Protein AF-A0A497LTL4-F1 (afdb_monomer)

Mean predicted aligned error: 6.59 Å

Foldseek 3Di:
DADLLLLQCLQVWVHDPQFWAQWQFWWAAPVGDIDTGTSLLLLLSLQLCVLLVVFQDGTTPNDGNVNSCVSRVNDHRHLVVSLVSVQQNPDVVHDGPDDDDDDDDDDDDDDDFDDLPLLLVLQQVCPQQGSVNLSVLSCQQSVVDPSPGNRDPLQSSLSSCSNVQVNVSSCVSSVWRAHNVGTDD

Sequence (185 aa):
MLTTGGKDWLARNAGVSNCFASSGVSYKDLEGNWHTGSTTDVAAMLVVAGLVGETTKEIVNGKSYDDFKSANGGYDLDIEDVRTVYDLQEATPPYCAAGATPTPTPTPTPTPTPVPTEKCVWFSNRWPIMSADIMDLVKAYVGEITLGWEVCVADIMGAVSYYLKQYESGNSLTGCSCSSGGCVV

pLDDT: mean 89.81, std 15.04, range [36.53, 98.62]

Structure (mmCIF, N/CA/C/O backbone):
data_AF-A0A497LTL4-F1
#
_entry.id   AF-A0A497LTL4-F1
#
loop_
_atom_site.group_PDB
_atom_site.id
_atom_site.type_symbol
_atom_site.label_atom_id
_atom_site.label_alt_id
_atom_site.label_comp_id
_atom_site.label_asym_id
_atom_site.label_entity_id
_atom_site.label_seq_id
_atom_site.pdbx_PDB_ins_code
_atom_site.Cartn_x
_atom_site.Cartn_y
_atom_site.Cartn_z
_atom_site.occupancy
_atom_site.B_iso_or_equiv
_atom_site.auth_seq_id
_atom_site.auth_comp_id
_atom_site.auth_asym_id
_atom_site.auth_atom_id
_atom_site.pdbx_PDB_model_num
ATOM 1 N N . MET A 1 1 ? 6.671 -2.731 11.710 1.00 87.81 1 MET A N 1
ATOM 2 C CA . MET A 1 1 ? 5.950 -3.227 12.918 1.00 87.81 1 MET A CA 1
ATOM 3 C C . MET A 1 1 ? 4.687 -2.417 13.175 1.00 87.81 1 MET A C 1
ATOM 5 O O . MET A 1 1 ? 4.757 -1.238 13.525 1.00 87.81 1 MET A O 1
ATOM 9 N N . LEU A 1 2 ? 3.537 -3.089 13.148 1.00 95.50 2 LEU A N 1
ATOM 10 C CA . LEU A 1 2 ? 2.218 -2.516 13.402 1.00 95.50 2 LEU A CA 1
ATOM 11 C C . LEU A 1 2 ? 1.803 -2.553 14.886 1.00 95.50 2 LEU A C 1
ATOM 13 O O . LEU A 1 2 ? 1.425 -3.584 15.451 1.00 95.50 2 LEU A O 1
ATOM 17 N N . THR A 1 3 ? 1.796 -1.387 15.529 1.00 95.81 3 THR A N 1
ATOM 18 C CA . THR A 1 3 ? 1.384 -1.217 16.932 1.00 95.81 3 THR A CA 1
ATOM 19 C C . THR A 1 3 ? -0.140 -1.191 17.096 1.00 95.81 3 THR A C 1
ATOM 21 O O . THR A 1 3 ? -0.909 -1.227 16.133 1.00 95.81 3 THR A O 1
ATOM 24 N N . THR A 1 4 ? -0.634 -1.145 18.336 1.00 94.25 4 THR A N 1
ATOM 25 C CA . THR A 1 4 ? -2.060 -0.869 18.599 1.00 94.25 4 THR A CA 1
ATOM 26 C C . THR A 1 4 ? -2.459 0.529 18.132 1.00 94.25 4 THR A C 1
ATOM 28 O O . THR A 1 4 ? -3.527 0.677 17.552 1.00 94.25 4 THR A O 1
ATOM 31 N N . GLY A 1 5 ? -1.585 1.529 18.305 1.00 95.50 5 GLY A N 1
ATOM 32 C CA . GLY A 1 5 ? -1.827 2.886 17.810 1.00 95.50 5 GLY A CA 1
ATOM 33 C C . GLY A 1 5 ? -1.992 2.926 16.290 1.00 95.50 5 GLY A C 1
ATOM 34 O O . GLY A 1 5 ? -2.935 3.540 15.798 1.00 95.50 5 GLY A O 1
ATOM 35 N N . GLY A 1 6 ? -1.155 2.180 15.560 1.00 97.50 6 GLY A N 1
ATOM 36 C CA . GLY A 1 6 ? -1.266 2.030 14.107 1.00 97.50 6 GLY A CA 1
ATOM 37 C C . GLY A 1 6 ? -2.569 1.353 13.669 1.00 97.50 6 GLY A C 1
ATOM 38 O O . GLY A 1 6 ? -3.251 1.857 12.780 1.00 97.50 6 GLY A O 1
ATOM 39 N N . LYS A 1 7 ? -2.974 0.258 14.330 1.00 97.19 7 LYS A N 1
ATOM 40 C CA . LYS A 1 7 ? -4.262 -0.404 14.043 1.00 97.19 7 LYS A CA 1
ATOM 41 C C . LYS A 1 7 ? -5.455 0.512 14.308 1.00 97.19 7 LYS A C 1
ATOM 43 O O . LYS A 1 7 ? -6.338 0.639 13.468 1.00 97.19 7 LYS A O 1
ATOM 48 N N . ASP A 1 8 ? -5.469 1.188 15.452 1.00 96.69 8 ASP A N 1
ATOM 49 C CA . ASP A 1 8 ? -6.521 2.145 15.798 1.00 96.69 8 ASP A CA 1
ATOM 50 C C . ASP A 1 8 ? -6.612 3.291 14.792 1.00 96.69 8 ASP A C 1
ATOM 52 O O . ASP A 1 8 ? -7.705 3.733 14.433 1.00 96.69 8 ASP A O 1
ATOM 56 N N . TRP A 1 9 ? -5.460 3.776 14.335 1.00 97.94 9 TRP A N 1
ATOM 57 C CA . TRP A 1 9 ? -5.388 4.811 13.321 1.00 97.94 9 TRP A CA 1
ATOM 58 C C . TRP A 1 9 ? -5.977 4.337 11.993 1.00 97.94 9 TRP A C 1
ATOM 60 O O . TRP A 1 9 ? -6.798 5.055 11.419 1.00 97.94 9 TRP A O 1
ATOM 70 N N . LEU A 1 10 ? -5.615 3.131 11.536 1.00 98.25 10 LEU A N 1
ATOM 71 C CA . LEU A 1 10 ? -6.143 2.544 10.301 1.00 98.25 10 LEU A CA 1
ATOM 72 C C . LEU A 1 10 ? -7.655 2.352 10.394 1.00 98.25 10 LEU A C 1
ATOM 74 O O . LEU A 1 10 ? -8.374 2.748 9.491 1.00 98.25 10 LEU A O 1
ATOM 78 N N . ALA A 1 11 ? -8.167 1.854 11.515 1.00 97.06 11 ALA A N 1
ATOM 79 C CA . ALA A 1 11 ? -9.599 1.627 11.659 1.00 97.06 11 ALA A CA 1
ATOM 80 C C . ALA A 1 11 ? -10.411 2.937 11.621 1.00 97.06 11 ALA A C 1
ATOM 82 O O . ALA A 1 11 ? -11.514 2.964 11.083 1.00 97.06 11 ALA A O 1
ATOM 83 N N . ARG A 1 12 ? -9.868 4.034 12.170 1.00 96.12 12 ARG A N 1
ATOM 84 C CA . ARG A 1 12 ? -10.542 5.347 12.216 1.00 96.12 12 ARG A CA 1
ATOM 85 C C . ARG A 1 12 ? -10.435 6.143 10.918 1.00 96.12 12 ARG A C 1
ATOM 87 O O . ARG A 1 12 ? -11.358 6.881 10.594 1.00 96.12 12 ARG A O 1
ATOM 94 N N . ASN A 1 13 ? -9.306 6.052 10.216 1.00 97.38 13 ASN A N 1
ATOM 95 C CA . ASN A 1 13 ? -9.046 6.875 9.029 1.00 97.38 13 ASN A CA 1
ATOM 96 C C . ASN A 1 13 ? -9.233 6.107 7.723 1.00 97.38 13 ASN A C 1
ATOM 98 O O . ASN A 1 13 ? -9.583 6.708 6.718 1.00 97.38 13 ASN A O 1
ATOM 102 N N . ALA A 1 14 ? -9.015 4.798 7.754 1.00 97.31 14 ALA A N 1
ATOM 103 C CA . ALA A 1 14 ? -9.038 3.895 6.614 1.00 97.31 14 ALA A CA 1
ATOM 104 C C . ALA A 1 14 ? -10.012 2.727 6.836 1.00 97.31 14 ALA A C 1
ATOM 106 O O . ALA A 1 14 ? -9.809 1.637 6.313 1.00 97.31 14 ALA A O 1
ATOM 107 N N . GLY A 1 15 ? -11.048 2.935 7.645 1.00 94.94 15 GLY A N 1
ATOM 108 C CA . GLY A 1 15 ? -12.055 1.935 7.971 1.00 94.94 15 GLY A CA 1
ATOM 109 C C . GLY A 1 15 ? -13.471 2.488 7.853 1.00 94.94 15 GLY A C 1
ATOM 110 O O . GLY A 1 15 ? -13.678 3.685 7.650 1.00 94.94 15 GLY A O 1
ATOM 111 N N . VAL A 1 16 ? -14.461 1.612 8.004 1.00 92.69 16 VAL A N 1
ATOM 112 C CA . VAL A 1 16 ? -15.884 1.974 8.032 1.00 92.69 16 VAL A CA 1
ATOM 113 C C . VAL A 1 16 ? -16.380 1.815 9.462 1.00 92.69 16 VAL A C 1
ATOM 115 O O . VAL A 1 16 ? -16.146 0.791 10.098 1.00 92.69 16 VAL A O 1
ATOM 118 N N . SER A 1 17 ? -17.038 2.845 9.999 1.00 90.94 17 SER A N 1
ATOM 119 C CA . SER A 1 17 ? -17.544 2.842 11.381 1.00 90.94 17 SER A CA 1
ATOM 120 C C . SER A 1 17 ? -16.475 2.508 12.440 1.00 90.94 17 SER A C 1
ATOM 122 O O . SER A 1 17 ? -16.777 1.875 13.447 1.00 90.94 17 SER A O 1
ATOM 124 N N . ASN A 1 18 ? -15.236 2.975 12.238 1.00 93.88 18 ASN A N 1
ATOM 125 C CA . ASN A 1 18 ? -14.064 2.702 13.085 1.00 93.88 18 ASN A CA 1
ATOM 126 C C . ASN A 1 18 ? -13.613 1.231 13.122 1.00 93.88 18 ASN A C 1
ATOM 128 O O . ASN A 1 18 ? -12.958 0.823 14.087 1.00 93.88 18 ASN A O 1
ATOM 132 N N . CYS A 1 19 ? -13.949 0.449 12.098 1.00 95.75 19 CYS A N 1
ATOM 133 C CA . CYS A 1 19 ? -13.524 -0.934 11.923 1.00 95.75 19 CYS A CA 1
ATOM 134 C C . CYS A 1 19 ? -12.781 -1.113 10.603 1.00 95.75 19 CYS A C 1
ATOM 136 O O . CYS A 1 19 ? -13.055 -0.407 9.631 1.00 95.75 19 CYS A O 1
ATOM 138 N N . PHE A 1 20 ? -11.869 -2.082 10.560 1.00 97.31 20 PHE A N 1
ATOM 139 C CA . PHE A 1 20 ? -11.289 -2.536 9.304 1.00 97.31 20 PHE A CA 1
ATOM 140 C C . PHE A 1 20 ? -12.418 -3.007 8.386 1.00 97.31 20 PHE A C 1
ATOM 142 O O . PHE A 1 20 ? -13.367 -3.655 8.830 1.00 97.31 20 PHE A O 1
ATOM 149 N N . ALA A 1 21 ? -12.336 -2.621 7.120 1.00 95.31 21 ALA A N 1
ATOM 150 C CA . ALA A 1 21 ? -13.389 -2.823 6.144 1.00 95.31 21 ALA A CA 1
ATOM 151 C C . ALA A 1 21 ? -12.807 -3.439 4.876 1.00 95.31 21 ALA A C 1
ATOM 153 O O . ALA A 1 21 ? -11.804 -2.960 4.356 1.00 95.31 21 ALA A O 1
ATOM 154 N N . SER A 1 22 ? -13.467 -4.467 4.349 1.00 93.56 22 SER A N 1
ATOM 155 C CA . SER A 1 22 ? -13.087 -5.103 3.083 1.00 93.56 22 SER A CA 1
ATOM 156 C C . SER A 1 22 ? -13.451 -4.275 1.847 1.00 93.56 22 SER A C 1
ATOM 158 O O . SER A 1 22 ? -13.002 -4.574 0.747 1.00 93.56 22 SER A O 1
ATOM 160 N N . SER A 1 23 ? -14.255 -3.218 2.001 1.00 94.69 23 SER A N 1
ATOM 161 C CA . SER A 1 23 ? -14.571 -2.260 0.936 1.00 94.69 23 SER A CA 1
ATOM 162 C C . SER A 1 23 ? -15.155 -0.955 1.496 1.00 94.69 23 SER A C 1
ATOM 164 O O . SER A 1 23 ? -15.494 -0.866 2.678 1.00 94.69 23 SER A O 1
ATOM 166 N N . GLY A 1 24 ? -15.317 0.051 0.630 1.00 91.25 24 GLY A N 1
ATOM 167 C CA . GLY A 1 24 ? -16.001 1.310 0.950 1.00 91.25 24 GLY A CA 1
ATOM 168 C C . GLY A 1 24 ? -15.100 2.417 1.502 1.00 91.25 24 GLY A C 1
ATOM 169 O O . GLY A 1 24 ? -15.604 3.472 1.885 1.00 91.25 24 GLY A O 1
ATOM 170 N N . VAL A 1 25 ? -13.782 2.210 1.520 1.00 97.00 25 VAL A N 1
ATOM 171 C CA . VAL A 1 25 ? -12.791 3.198 1.960 1.00 97.00 25 VAL A CA 1
ATOM 172 C C . VAL A 1 25 ? -12.304 3.998 0.752 1.00 97.00 25 VAL A C 1
ATOM 174 O O . VAL A 1 25 ? -11.772 3.428 -0.195 1.00 97.00 25 VAL A O 1
ATOM 177 N N . SER A 1 26 ? -12.485 5.320 0.770 1.00 97.31 26 SER A N 1
ATOM 178 C CA . SER A 1 26 ? -11.977 6.215 -0.280 1.00 97.31 26 SER A CA 1
ATOM 179 C C . SER A 1 26 ? -10.549 6.660 0.035 1.00 97.31 26 SER A C 1
ATOM 181 O O . SER A 1 26 ? -10.292 7.139 1.141 1.00 97.31 26 SER A O 1
ATOM 183 N N . TYR A 1 27 ? -9.633 6.538 -0.925 1.00 98.38 27 TYR A N 1
ATOM 184 C CA . TYR A 1 27 ? -8.220 6.895 -0.759 1.00 98.38 27 TYR A CA 1
ATOM 185 C C . TYR A 1 27 ? -7.609 7.421 -2.064 1.00 98.38 27 TYR A C 1
ATOM 187 O O . TYR A 1 27 ? -8.225 7.323 -3.125 1.00 98.38 27 TYR A O 1
ATOM 195 N N . LYS A 1 28 ? -6.413 8.007 -1.983 1.00 98.19 28 LYS A N 1
ATOM 196 C CA . LYS A 1 28 ? -5.634 8.506 -3.118 1.00 98.19 28 LYS A CA 1
ATOM 197 C C . LYS A 1 28 ? -4.381 7.669 -3.342 1.00 98.19 28 LYS A C 1
ATOM 199 O O . LYS A 1 28 ? -3.755 7.223 -2.382 1.00 98.19 28 LYS A O 1
ATOM 204 N N . ASP A 1 29 ? -4.011 7.503 -4.606 1.00 97.50 29 ASP A N 1
ATOM 205 C CA . ASP A 1 29 ? -2.668 7.063 -4.988 1.00 97.50 29 ASP A CA 1
ATOM 206 C C . ASP A 1 29 ? -1.657 8.229 -4.930 1.00 97.50 29 ASP A C 1
ATOM 208 O O . ASP A 1 29 ? -2.011 9.374 -4.625 1.00 97.50 29 ASP A O 1
ATOM 212 N N . LEU A 1 30 ? -0.378 7.957 -5.206 1.00 97.25 30 LEU A N 1
ATOM 213 C CA . LEU A 1 30 ? 0.673 8.982 -5.144 1.00 97.25 30 LEU A CA 1
ATOM 214 C C . LEU A 1 30 ? 0.641 9.965 -6.320 1.00 97.25 30 LEU A C 1
ATOM 216 O O . LEU A 1 30 ? 1.293 11.017 -6.260 1.00 97.25 30 LEU A O 1
ATOM 220 N N . GLU A 1 31 ? -0.110 9.642 -7.370 1.00 97.44 31 GLU A N 1
ATOM 221 C CA . GLU A 1 31 ? -0.426 10.521 -8.492 1.00 97.44 31 GLU A CA 1
ATOM 222 C C . GLU A 1 31 ? -1.632 11.437 -8.191 1.00 97.44 31 GLU A C 1
ATOM 224 O O . GLU A 1 31 ? -1.867 12.407 -8.913 1.00 97.44 31 GLU A O 1
ATOM 229 N N . GLY A 1 32 ? -2.348 11.193 -7.088 1.00 94.12 32 GLY A N 1
ATOM 230 C CA . GLY A 1 32 ? -3.473 11.988 -6.602 1.00 94.12 32 GLY A CA 1
ATOM 231 C C . GLY A 1 32 ? -4.842 11.548 -7.127 1.00 94.12 32 GLY A C 1
ATOM 232 O O . GLY A 1 32 ? -5.827 12.258 -6.895 1.00 94.12 32 GLY A O 1
ATOM 233 N N . ASN A 1 33 ? -4.931 10.408 -7.817 1.00 96.56 33 ASN A N 1
ATOM 234 C CA . ASN A 1 33 ? -6.199 9.859 -8.289 1.00 96.56 33 ASN A CA 1
ATOM 235 C C . ASN A 1 33 ? -6.954 9.196 -7.141 1.00 96.56 33 ASN A C 1
ATOM 237 O O . ASN A 1 33 ? -6.361 8.578 -6.260 1.00 96.56 33 ASN A O 1
ATOM 241 N N . TRP A 1 34 ? -8.280 9.307 -7.178 1.00 96.06 34 TRP A N 1
ATOM 242 C CA . TRP A 1 34 ? -9.155 8.690 -6.190 1.00 96.06 34 TRP A CA 1
ATOM 243 C C . TRP A 1 34 ? -9.456 7.234 -6.523 1.00 96.06 34 TRP A C 1
ATOM 245 O O . TRP A 1 34 ? -9.777 6.896 -7.661 1.00 96.06 34 TRP A O 1
ATOM 255 N N . HIS A 1 35 ? -9.464 6.420 -5.476 1.00 95.44 35 HIS A N 1
ATOM 256 C CA . HIS A 1 35 ? -9.795 5.005 -5.485 1.00 95.44 35 HIS A CA 1
ATOM 257 C C . HIS A 1 35 ? -10.814 4.705 -4.387 1.00 95.44 35 HIS A C 1
ATOM 259 O O . HIS A 1 35 ? -10.957 5.451 -3.416 1.00 95.44 35 HIS A O 1
ATOM 265 N N . THR A 1 36 ? -11.544 3.604 -4.536 1.00 96.06 36 THR A N 1
ATOM 266 C CA . THR A 1 36 ? -12.384 3.042 -3.472 1.00 96.06 36 THR A CA 1
ATOM 267 C C . THR A 1 36 ? -11.972 1.600 -3.253 1.00 96.06 36 THR A C 1
ATOM 269 O O . THR A 1 36 ? -11.947 0.822 -4.203 1.00 96.06 36 THR A O 1
ATOM 272 N N . GLY A 1 37 ? -11.668 1.258 -2.007 1.00 95.25 37 GLY A N 1
ATOM 273 C CA . GLY A 1 37 ? -11.063 -0.015 -1.654 1.00 95.25 37 GLY A CA 1
ATOM 274 C C . GLY A 1 37 ? -11.291 -0.413 -0.202 1.00 95.25 37 GLY A C 1
ATOM 275 O O . GLY A 1 37 ? -12.259 0.016 0.434 1.00 95.25 37 GLY A O 1
ATOM 276 N N . SER A 1 38 ? -10.408 -1.269 0.291 1.00 97.88 38 SER A N 1
ATOM 277 C CA . SER A 1 38 ? -10.404 -1.831 1.643 1.00 97.88 38 SER A CA 1
ATOM 278 C C . SER A 1 38 ? -9.474 -1.068 2.607 1.00 97.88 38 SER A C 1
ATOM 280 O O . SER A 1 38 ? -8.747 -0.154 2.213 1.00 97.88 38 SER A O 1
ATOM 282 N N . THR A 1 39 ? -9.452 -1.447 3.888 1.00 98.38 39 THR A N 1
ATOM 283 C CA . THR A 1 39 ? -8.427 -0.974 4.838 1.00 98.38 39 THR A CA 1
ATOM 284 C C . THR A 1 39 ? -7.036 -1.482 4.463 1.00 98.38 39 THR A C 1
ATOM 286 O O . THR A 1 39 ? -6.056 -0.745 4.594 1.00 98.38 39 THR A O 1
ATOM 289 N N . THR A 1 40 ? -6.954 -2.717 3.964 1.00 97.94 40 THR A N 1
ATOM 290 C CA . THR A 1 40 ? -5.721 -3.305 3.420 1.00 97.94 40 THR A CA 1
ATOM 291 C C . THR A 1 40 ? -5.202 -2.471 2.257 1.00 97.94 40 THR A C 1
ATOM 293 O O . THR A 1 40 ? -3.998 -2.232 2.169 1.00 97.94 40 THR A O 1
ATOM 296 N N . ASP A 1 41 ? -6.108 -1.914 1.447 1.00 98.00 41 ASP A N 1
ATOM 297 C CA . ASP A 1 41 ? -5.730 -1.117 0.284 1.00 98.00 41 ASP A CA 1
ATOM 298 C C . ASP A 1 41 ? -4.975 0.143 0.698 1.00 98.00 41 ASP A C 1
ATOM 300 O O . ASP A 1 41 ? -3.918 0.492 0.173 1.00 98.00 41 ASP A O 1
ATOM 304 N N . VAL A 1 42 ? -5.500 0.808 1.719 1.00 98.25 42 VAL A N 1
ATOM 305 C CA . VAL A 1 42 ? -4.865 1.997 2.273 1.00 98.25 42 VAL A CA 1
ATOM 306 C C . VAL A 1 42 ? -3.546 1.654 2.964 1.00 98.25 42 VAL A C 1
ATOM 308 O O . VAL A 1 42 ? -2.572 2.385 2.800 1.00 98.25 42 VAL A O 1
ATOM 311 N N . ALA A 1 43 ? -3.483 0.547 3.712 1.00 98.25 43 ALA A N 1
ATOM 312 C CA . ALA A 1 43 ? -2.251 0.097 4.360 1.00 98.25 43 ALA A CA 1
ATOM 313 C C . ALA A 1 43 ? -1.140 -0.187 3.339 1.00 98.25 43 ALA A C 1
ATOM 315 O O . ALA A 1 43 ? -0.005 0.252 3.518 1.00 98.25 43 ALA A O 1
ATOM 316 N N . ALA A 1 44 ? -1.462 -0.853 2.235 1.00 97.69 44 ALA A N 1
ATOM 317 C CA . ALA A 1 44 ? -0.503 -1.099 1.170 1.00 97.69 44 ALA A CA 1
ATOM 318 C C . ALA A 1 44 ? -0.080 0.198 0.457 1.00 97.69 44 ALA A C 1
ATOM 320 O O . ALA A 1 44 ? 1.113 0.383 0.226 1.00 97.69 44 ALA A O 1
ATOM 321 N N . MET A 1 45 ? -0.987 1.151 0.211 1.00 98.38 45 MET A N 1
ATOM 322 C CA . MET A 1 45 ? -0.608 2.453 -0.360 1.00 98.38 45 MET A CA 1
ATOM 323 C C . MET A 1 45 ? 0.303 3.261 0.582 1.00 98.38 45 MET A C 1
ATOM 325 O O . MET A 1 45 ? 1.237 3.922 0.129 1.00 98.38 45 MET A O 1
ATOM 329 N N . LEU A 1 46 ? 0.096 3.163 1.902 1.00 98.38 46 LEU A N 1
ATOM 330 C CA . LEU A 1 46 ? 1.005 3.725 2.907 1.00 98.38 46 LEU A CA 1
ATOM 331 C C . LEU A 1 46 ? 2.404 3.098 2.809 1.00 98.38 46 LEU A C 1
ATOM 333 O O . LEU A 1 46 ? 3.393 3.830 2.810 1.00 98.38 46 LEU A O 1
ATOM 337 N N . VAL A 1 47 ? 2.505 1.773 2.659 1.00 97.75 47 VAL A N 1
ATOM 338 C CA . VAL A 1 47 ? 3.799 1.109 2.420 1.00 97.75 47 VAL A CA 1
ATOM 339 C C . VAL A 1 47 ? 4.450 1.619 1.136 1.00 97.75 47 VAL A C 1
ATOM 341 O O . VAL A 1 47 ? 5.624 1.982 1.165 1.00 97.75 47 VAL A O 1
ATOM 344 N N . VAL A 1 48 ? 3.705 1.714 0.028 1.00 97.62 48 VAL A N 1
ATOM 345 C CA . VAL A 1 48 ? 4.234 2.243 -1.242 1.00 97.62 48 VAL A CA 1
ATOM 346 C C . VAL A 1 48 ? 4.786 3.657 -1.054 1.00 97.62 48 VAL A C 1
ATOM 348 O O . VAL A 1 48 ? 5.915 3.921 -1.465 1.00 97.62 48 VAL A O 1
ATOM 351 N N . ALA A 1 49 ? 4.054 4.539 -0.367 1.00 98.00 49 ALA A N 1
ATOM 352 C CA . ALA A 1 49 ? 4.497 5.898 -0.054 1.00 98.00 49 ALA A CA 1
ATOM 353 C C . ALA A 1 49 ? 5.814 5.928 0.735 1.00 98.00 49 ALA A C 1
ATOM 355 O O . ALA A 1 49 ? 6.719 6.694 0.396 1.00 98.00 49 ALA A O 1
ATOM 356 N N . GLY A 1 50 ? 5.940 5.069 1.752 1.00 97.06 50 GLY A N 1
ATOM 357 C CA . GLY A 1 50 ? 7.168 4.907 2.528 1.00 97.06 50 GLY A CA 1
ATOM 358 C C . GLY A 1 50 ? 8.344 4.418 1.677 1.00 97.06 50 GLY A C 1
ATOM 359 O O . GLY A 1 50 ? 9.437 4.977 1.761 1.00 97.06 50 GLY A O 1
ATOM 360 N N . LEU A 1 51 ? 8.115 3.426 0.812 1.00 95.25 51 LEU A N 1
ATOM 361 C CA . LEU A 1 51 ? 9.148 2.835 -0.047 1.00 95.25 51 LEU A CA 1
ATOM 362 C C . LEU A 1 51 ? 9.684 3.808 -1.101 1.00 95.25 51 LEU A C 1
ATOM 364 O O . LEU A 1 51 ? 10.883 3.806 -1.377 1.00 95.25 51 LEU A O 1
ATOM 368 N N . VAL A 1 52 ? 8.820 4.639 -1.690 1.00 95.56 52 VAL A N 1
ATOM 369 C CA . VAL A 1 52 ? 9.235 5.612 -2.716 1.00 95.56 52 VAL A CA 1
ATOM 370 C C . VAL A 1 52 ? 9.660 6.965 -2.130 1.00 95.56 52 VAL A C 1
ATOM 372 O O . VAL A 1 52 ? 10.092 7.842 -2.876 1.00 95.56 52 VAL A O 1
ATOM 375 N N . GLY A 1 53 ? 9.553 7.150 -0.809 1.00 96.25 53 GLY A N 1
ATOM 376 C CA . GLY A 1 53 ? 9.951 8.376 -0.109 1.00 96.25 53 GLY A CA 1
ATOM 377 C C . GLY A 1 53 ? 8.955 9.539 -0.208 1.00 96.25 53 GLY A C 1
ATOM 378 O O . GLY A 1 53 ? 9.307 10.673 0.108 1.00 96.25 53 GLY A O 1
ATOM 379 N N . GLU A 1 54 ? 7.714 9.282 -0.618 1.00 96.44 54 GLU A N 1
ATOM 380 C CA . GLU A 1 54 ? 6.652 10.286 -0.800 1.00 96.44 54 GLU A CA 1
ATOM 381 C C . GLU A 1 54 ? 5.756 10.380 0.449 1.00 96.44 54 GLU A C 1
ATOM 383 O O . GLU A 1 54 ? 4.529 10.304 0.386 1.00 96.44 54 GLU A O 1
ATOM 388 N N . THR A 1 55 ? 6.374 10.517 1.625 1.00 98.00 55 THR A N 1
ATOM 389 C CA . THR A 1 55 ? 5.728 10.255 2.926 1.00 98.00 55 THR A CA 1
ATOM 390 C C . THR A 1 55 ? 4.695 11.290 3.372 1.00 98.00 55 THR A C 1
ATOM 392 O O . THR A 1 55 ? 3.894 11.023 4.267 1.00 98.00 55 THR A O 1
ATOM 395 N N . THR A 1 56 ? 4.688 12.465 2.743 1.00 98.12 56 THR A N 1
ATOM 396 C CA . THR A 1 56 ? 3.824 13.599 3.111 1.00 98.12 56 THR A CA 1
ATOM 397 C C . THR A 1 56 ? 2.592 13.737 2.220 1.00 98.12 56 THR A C 1
ATOM 399 O O . THR A 1 56 ? 1.719 14.558 2.508 1.00 98.12 56 THR A O 1
ATOM 402 N N . LYS A 1 57 ? 2.490 12.946 1.140 1.00 97.38 57 LYS A N 1
ATOM 403 C CA . LYS A 1 57 ? 1.322 12.971 0.254 1.00 97.38 57 LYS A CA 1
ATOM 404 C C . LYS A 1 57 ? 0.081 12.479 0.993 1.00 97.38 57 LYS A C 1
ATOM 406 O O . LYS A 1 57 ? 0.134 11.528 1.771 1.00 97.38 57 LYS A O 1
ATOM 411 N N . GLU A 1 58 ? -1.045 13.141 0.742 1.00 98.00 58 GLU A N 1
ATOM 412 C CA . GLU A 1 58 ? -2.338 12.708 1.263 1.00 98.00 58 GLU A CA 1
ATOM 413 C C . GLU A 1 58 ? -2.745 11.388 0.604 1.00 98.00 58 GLU A C 1
ATOM 415 O O . GLU A 1 58 ? -2.868 11.323 -0.617 1.00 98.00 58 GLU A O 1
ATOM 420 N N . ILE A 1 59 ? -3.015 10.379 1.428 1.00 98.44 59 ILE A N 1
ATOM 421 C CA . ILE A 1 59 ? -3.466 9.050 1.009 1.00 98.44 59 ILE A CA 1
ATOM 422 C C . ILE A 1 59 ? -4.909 8.825 1.451 1.00 98.44 59 ILE A C 1
ATOM 424 O O . ILE A 1 59 ? -5.720 8.351 0.667 1.00 98.44 59 ILE A O 1
ATOM 428 N N . VAL A 1 60 ? -5.276 9.175 2.686 1.00 98.31 60 VAL A N 1
ATOM 429 C CA . VAL A 1 60 ? -6.617 8.868 3.205 1.00 98.31 60 VAL A CA 1
ATOM 430 C C . VAL A 1 60 ? -7.099 9.940 4.172 1.00 98.31 60 VAL A C 1
ATOM 432 O O . VAL A 1 60 ? -6.378 10.313 5.089 1.00 98.31 60 VAL A O 1
ATOM 435 N N . ASN A 1 61 ? -8.323 10.443 3.990 1.00 96.06 61 ASN A N 1
ATOM 436 C CA . ASN A 1 61 ? -8.972 11.379 4.921 1.00 96.06 61 ASN A CA 1
ATOM 437 C C . ASN A 1 61 ? -8.087 12.582 5.344 1.00 96.06 61 ASN A C 1
ATOM 439 O O . ASN A 1 61 ? -7.991 12.915 6.529 1.00 96.06 61 ASN A O 1
ATOM 443 N N . GLY A 1 62 ? -7.376 13.213 4.401 1.00 97.06 62 GLY A N 1
ATOM 444 C CA . GLY A 1 62 ? -6.452 14.306 4.720 1.00 97.06 62 GLY A CA 1
ATOM 445 C C . GLY A 1 62 ? -5.176 13.878 5.457 1.00 97.06 62 GLY A C 1
ATOM 446 O O . GLY A 1 62 ? -4.520 14.733 6.052 1.00 97.06 62 GLY A O 1
ATOM 447 N N . LYS A 1 63 ? -4.847 12.581 5.481 1.00 98.44 63 LYS A N 1
ATOM 448 C CA . LYS A 1 63 ? -3.688 12.007 6.173 1.00 98.44 63 LYS A CA 1
ATOM 449 C C . LYS A 1 63 ? -2.701 11.336 5.234 1.00 98.44 63 LYS A C 1
ATOM 451 O O . LYS A 1 63 ? -3.076 10.778 4.205 1.00 98.44 63 LYS A O 1
ATOM 456 N N . SER A 1 64 ? -1.445 11.380 5.650 1.00 98.50 64 SER A N 1
ATOM 457 C CA . SER A 1 64 ? -0.266 10.885 4.948 1.00 98.50 64 SER A CA 1
ATOM 458 C C . SER A 1 64 ? 0.375 9.680 5.649 1.00 98.50 64 SER A C 1
ATOM 460 O O . SER A 1 64 ? -0.074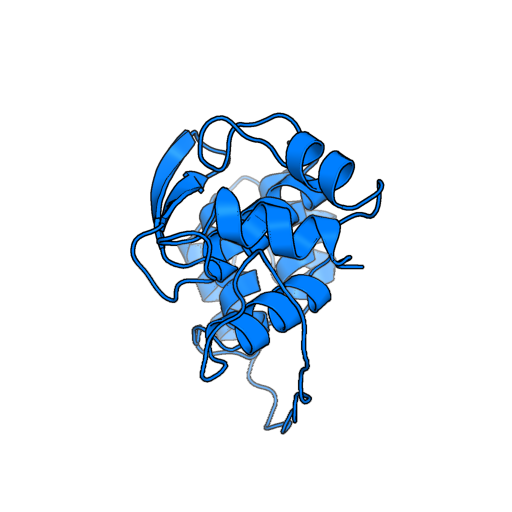 9.244 6.715 1.00 98.50 64 SER A O 1
ATOM 462 N N . TYR A 1 65 ? 1.458 9.158 5.067 1.00 98.44 65 TYR A N 1
ATOM 463 C CA . TYR A 1 65 ? 2.292 8.145 5.715 1.00 98.44 65 TYR A CA 1
ATOM 464 C C . TYR A 1 65 ? 2.918 8.653 7.016 1.00 98.44 65 TYR A C 1
ATOM 466 O O . TYR A 1 65 ? 2.922 7.930 8.010 1.00 98.44 65 TYR A O 1
ATOM 474 N N . ASP A 1 66 ? 3.385 9.902 7.055 1.00 98.50 66 ASP A N 1
ATOM 475 C CA . ASP A 1 66 ? 3.982 10.473 8.267 1.00 98.50 66 ASP A CA 1
ATOM 476 C C . ASP A 1 66 ? 2.962 10.601 9.411 1.00 98.50 66 ASP A C 1
ATOM 478 O O . ASP A 1 66 ? 3.293 10.347 10.575 1.00 98.50 66 ASP A O 1
ATOM 482 N N . ASP A 1 67 ? 1.697 10.906 9.093 1.00 98.62 67 ASP A N 1
ATOM 483 C CA . ASP A 1 67 ? 0.605 10.892 10.074 1.00 98.62 67 ASP A CA 1
ATOM 484 C C . ASP A 1 67 ? 0.386 9.489 10.655 1.00 98.62 67 ASP A C 1
ATOM 486 O O . ASP A 1 67 ? 0.242 9.337 11.874 1.00 98.62 67 ASP A O 1
ATOM 490 N N . PHE A 1 68 ? 0.373 8.463 9.793 1.00 98.56 68 PHE A N 1
ATOM 491 C CA . PHE A 1 68 ? 0.294 7.069 10.227 1.00 98.56 68 PHE A CA 1
ATOM 492 C C . PHE A 1 68 ? 1.496 6.705 11.106 1.00 98.56 68 PHE A C 1
ATOM 494 O O . PHE A 1 68 ? 1.311 6.213 12.218 1.00 98.56 68 PHE A O 1
ATOM 501 N N . LYS A 1 69 ? 2.724 6.974 10.647 1.00 98.31 69 LYS A N 1
ATOM 502 C CA . LYS A 1 69 ? 3.965 6.614 11.346 1.00 98.31 69 LYS A CA 1
ATOM 503 C C . LYS A 1 69 ? 4.017 7.237 12.736 1.00 98.31 69 LYS A C 1
ATOM 505 O O . LYS A 1 69 ? 4.361 6.561 13.705 1.00 98.31 69 LYS A O 1
ATOM 510 N N . SER A 1 70 ? 3.610 8.499 12.853 1.00 98.06 70 SER A N 1
ATOM 511 C CA . SER A 1 70 ? 3.473 9.192 14.136 1.00 98.06 70 SER A CA 1
ATOM 512 C C . SER A 1 70 ? 2.498 8.467 15.075 1.00 98.06 70 SER A C 1
ATOM 514 O O . SER A 1 70 ? 2.844 8.152 16.217 1.00 98.06 70 SER A O 1
ATOM 516 N N . ALA A 1 71 ? 1.310 8.097 14.584 1.00 97.19 71 ALA A N 1
ATOM 517 C CA . ALA A 1 71 ? 0.326 7.339 15.361 1.00 97.19 71 ALA A CA 1
ATOM 518 C C . ALA A 1 71 ? 0.766 5.899 15.677 1.00 97.19 71 ALA A C 1
ATOM 520 O O . ALA A 1 71 ? 0.357 5.328 16.690 1.00 97.19 71 ALA A O 1
ATOM 521 N N . ASN A 1 72 ? 1.633 5.325 14.844 1.00 97.81 72 ASN A N 1
ATOM 522 C CA . ASN A 1 72 ? 2.224 4.007 15.023 1.00 97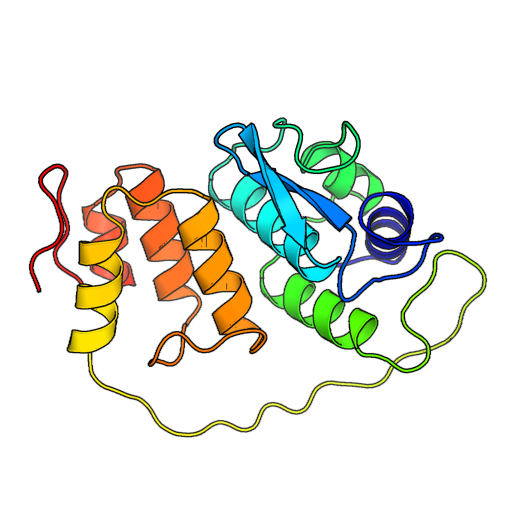.81 72 ASN A CA 1
ATOM 523 C C . ASN A 1 72 ? 3.448 4.017 15.960 1.00 97.81 72 ASN A C 1
ATOM 525 O O . ASN A 1 72 ? 4.226 3.069 15.973 1.00 97.81 72 ASN A O 1
ATOM 529 N N . GLY A 1 73 ? 3.652 5.081 16.743 1.00 96.38 73 GLY A N 1
ATOM 530 C CA . GLY A 1 73 ? 4.765 5.179 17.691 1.00 96.38 73 GLY A CA 1
ATOM 531 C C . GLY A 1 73 ? 6.127 5.389 17.027 1.00 96.38 73 GLY A C 1
ATOM 532 O O . GLY A 1 73 ? 7.149 5.039 17.609 1.00 96.38 73 GLY A O 1
ATOM 533 N N . GLY A 1 74 ? 6.145 5.931 15.808 1.00 96.56 74 GLY A N 1
ATOM 534 C CA . GLY A 1 74 ? 7.353 6.171 15.022 1.00 96.56 74 GLY A CA 1
ATOM 535 C C . GLY A 1 74 ? 7.844 4.961 14.225 1.00 96.56 74 GLY A C 1
ATOM 536 O O . GLY A 1 74 ? 8.815 5.100 13.484 1.00 96.56 74 GLY A O 1
ATOM 537 N N . TYR A 1 75 ? 7.195 3.798 14.346 1.00 96.50 75 TYR A N 1
ATOM 538 C CA . TYR A 1 75 ? 7.553 2.608 13.576 1.00 96.50 75 TYR A CA 1
ATOM 539 C C . TYR A 1 75 ? 7.003 2.683 12.153 1.00 96.50 75 TYR A C 1
ATOM 541 O O . TYR A 1 75 ? 5.833 3.016 11.943 1.00 96.50 75 TYR A O 1
ATOM 549 N N . ASP A 1 76 ? 7.849 2.330 11.190 1.00 96.00 76 ASP A N 1
ATOM 550 C CA . ASP A 1 76 ? 7.450 2.168 9.797 1.00 96.00 76 ASP A CA 1
ATOM 551 C C . ASP A 1 76 ? 6.472 0.994 9.627 1.00 96.00 76 ASP A C 1
ATOM 553 O O . ASP A 1 76 ? 6.558 -0.014 10.346 1.00 96.00 76 ASP A O 1
ATOM 557 N N . LEU A 1 77 ? 5.545 1.165 8.680 1.00 95.06 77 LEU A N 1
ATOM 558 C CA . LEU A 1 77 ? 4.703 0.086 8.172 1.00 95.06 77 LEU A CA 1
ATOM 559 C C . LEU A 1 77 ? 5.501 -0.662 7.111 1.00 95.06 77 LEU A C 1
ATOM 561 O O . LEU A 1 77 ? 5.981 -0.049 6.158 1.00 95.06 77 LEU A O 1
ATOM 565 N N .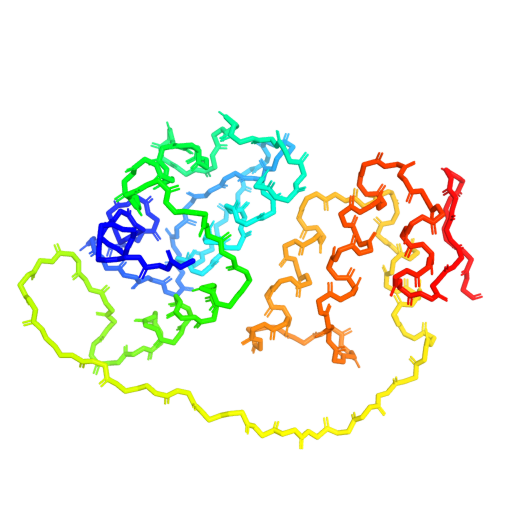 ASP A 1 78 ? 5.647 -1.968 7.275 1.00 92.69 78 ASP A N 1
ATOM 566 C CA . ASP A 1 78 ? 6.309 -2.818 6.290 1.00 92.69 78 ASP A CA 1
ATOM 567 C C . ASP A 1 78 ? 5.304 -3.723 5.560 1.00 92.69 78 ASP A C 1
ATOM 569 O O . ASP A 1 78 ? 4.110 -3.750 5.860 1.00 92.69 78 ASP A O 1
ATOM 573 N N . ILE A 1 79 ? 5.783 -4.439 4.543 1.00 89.44 79 ILE A N 1
ATOM 574 C CA . ILE A 1 79 ? 4.943 -5.313 3.712 1.00 89.44 79 ILE A CA 1
ATOM 575 C C . ILE A 1 79 ? 4.304 -6.441 4.551 1.00 89.44 79 ILE A C 1
ATOM 577 O O . ILE A 1 79 ? 3.170 -6.835 4.284 1.00 89.44 79 ILE A O 1
ATOM 581 N N . GLU A 1 80 ? 4.978 -6.937 5.593 1.00 90.81 80 GLU A N 1
ATOM 582 C CA . GLU A 1 80 ? 4.431 -7.988 6.467 1.00 90.81 80 GLU A CA 1
ATOM 583 C C . GLU A 1 80 ? 3.325 -7.452 7.386 1.00 90.81 80 GLU A C 1
ATOM 585 O O . GLU A 1 80 ? 2.348 -8.146 7.690 1.00 90.81 80 GLU A O 1
ATOM 590 N N . ASP A 1 81 ? 3.417 -6.187 7.791 1.00 94.00 81 ASP A N 1
ATOM 591 C CA . ASP A 1 81 ? 2.339 -5.527 8.514 1.00 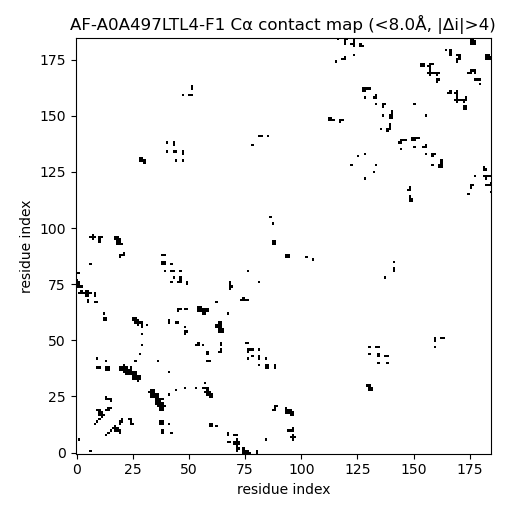94.00 81 ASP A CA 1
ATOM 592 C C . ASP A 1 81 ? 1.060 -5.409 7.662 1.00 94.00 81 ASP A C 1
ATOM 594 O O . ASP A 1 81 ? -0.036 -5.515 8.212 1.00 94.00 81 ASP A O 1
ATOM 598 N N . VAL A 1 82 ? 1.161 -5.251 6.334 1.00 95.38 82 VAL A N 1
ATOM 599 C CA . VAL A 1 82 ? -0.016 -5.244 5.434 1.00 95.38 82 VAL A CA 1
ATOM 600 C C . VAL A 1 82 ? -0.749 -6.579 5.497 1.00 95.38 82 VAL A C 1
ATOM 602 O O . VAL A 1 82 ? -1.974 -6.601 5.601 1.00 95.38 82 VAL A O 1
ATOM 605 N N . ARG A 1 83 ? -0.016 -7.698 5.526 1.00 92.62 83 ARG A N 1
ATOM 606 C CA . ARG A 1 83 ? -0.615 -9.023 5.730 1.00 92.62 83 ARG A CA 1
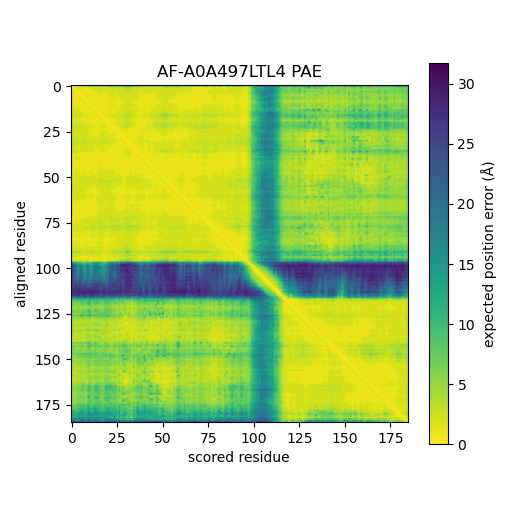ATOM 607 C C . ARG A 1 83 ? -1.353 -9.105 7.066 1.00 92.62 83 ARG A C 1
ATOM 609 O O . ARG A 1 83 ? -2.459 -9.628 7.132 1.00 92.62 83 ARG A O 1
ATOM 616 N N . THR A 1 84 ? -0.778 -8.524 8.118 1.00 93.94 84 THR A N 1
ATOM 617 C CA . THR A 1 84 ? -1.446 -8.438 9.426 1.00 93.94 84 THR A CA 1
ATOM 618 C C . THR A 1 84 ? -2.736 -7.611 9.352 1.00 93.94 84 THR A C 1
ATOM 620 O O . THR A 1 84 ? -3.723 -7.961 9.997 1.00 93.94 84 THR A O 1
ATOM 623 N N . VAL A 1 85 ? -2.757 -6.520 8.577 1.00 96.81 85 VAL A N 1
ATOM 624 C CA . VAL A 1 85 ? -3.975 -5.725 8.343 1.00 96.81 85 VAL A CA 1
ATOM 625 C C . VAL A 1 85 ? -5.032 -6.547 7.610 1.00 96.81 85 VAL A C 1
ATOM 627 O O . VAL A 1 85 ? -6.178 -6.551 8.056 1.00 96.81 85 VAL A O 1
ATOM 630 N N . TYR A 1 86 ? -4.644 -7.275 6.563 1.00 95.19 86 TYR A N 1
ATOM 631 C CA . TYR A 1 86 ? -5.536 -8.157 5.811 1.00 95.19 86 TYR A CA 1
ATOM 632 C C . TYR A 1 86 ? -6.175 -9.226 6.706 1.00 95.19 86 TYR A C 1
ATOM 634 O O . TYR A 1 86 ? -7.398 -9.332 6.769 1.00 95.19 86 TYR A O 1
ATOM 642 N N . ASP A 1 87 ? -5.375 -9.945 7.498 1.00 93.25 87 ASP A N 1
ATOM 643 C CA . ASP A 1 87 ? -5.886 -10.979 8.407 1.00 93.25 87 ASP A CA 1
ATOM 644 C C . ASP A 1 87 ? -6.890 -10.406 9.431 1.00 93.25 87 ASP A C 1
ATOM 646 O O . ASP A 1 87 ? -7.897 -11.031 9.760 1.00 93.25 87 ASP A O 1
ATOM 650 N N . LEU A 1 88 ? -6.634 -9.196 9.941 1.00 94.94 88 LEU A N 1
ATOM 651 C CA . LEU A 1 88 ? -7.515 -8.506 10.891 1.00 94.94 88 LEU A CA 1
ATOM 652 C C . LEU A 1 88 ? -8.765 -7.899 10.242 1.00 94.94 88 LEU A C 1
ATOM 654 O O . LEU A 1 88 ? -9.763 -7.685 10.934 1.00 94.94 88 LEU A O 1
ATOM 658 N N . GLN A 1 89 ? -8.700 -7.587 8.950 1.00 95.62 89 GLN A N 1
ATOM 659 C CA . GLN A 1 89 ? -9.831 -7.132 8.151 1.00 95.62 89 GLN A CA 1
ATOM 660 C C . GLN A 1 89 ? -10.793 -8.288 7.871 1.00 95.62 89 GLN A C 1
ATOM 662 O O . GLN A 1 89 ? -12.000 -8.108 7.993 1.00 95.62 89 GLN A O 1
ATOM 667 N N . GLU A 1 90 ? -10.263 -9.470 7.553 1.00 92.50 90 GLU A N 1
ATOM 668 C CA . GLU A 1 90 ? -11.057 -10.668 7.249 1.00 92.50 90 GLU A CA 1
ATOM 669 C C . GLU A 1 90 ? -11.480 -11.456 8.507 1.00 92.50 90 GLU A C 1
ATOM 671 O O . GLU A 1 90 ? -12.258 -12.412 8.435 1.00 92.50 90 GLU A O 1
ATOM 676 N N . ALA A 1 91 ? -11.004 -11.055 9.690 1.00 92.25 91 ALA A N 1
ATOM 677 C CA . ALA A 1 91 ? -11.433 -11.628 10.960 1.00 92.25 91 ALA A CA 1
ATOM 678 C C . ALA A 1 91 ? -12.944 -11.437 11.202 1.00 92.25 91 ALA A C 1
ATOM 680 O O . ALA A 1 91 ? -13.574 -10.492 10.731 1.00 92.25 91 ALA A O 1
ATOM 681 N N . THR A 1 92 ? -13.548 -12.333 11.989 1.00 91.06 92 THR A N 1
ATOM 682 C CA . THR A 1 92 ? -14.960 -12.236 12.393 1.00 91.06 92 THR A CA 1
ATOM 683 C C . THR A 1 92 ? -15.070 -12.189 13.925 1.00 91.06 92 THR A C 1
ATOM 685 O O . THR A 1 92 ? -14.912 -13.232 14.566 1.00 91.06 92 THR A O 1
ATOM 688 N N . PRO A 1 93 ? -15.369 -11.025 14.538 1.00 90.44 93 PRO A N 1
ATOM 689 C CA . PRO A 1 93 ? -15.549 -9.711 13.904 1.00 90.44 93 PRO A CA 1
ATOM 690 C C . PRO A 1 93 ? -14.215 -9.091 13.433 1.00 90.44 93 PRO A C 1
ATOM 692 O O . PRO A 1 93 ? -13.166 -9.452 13.975 1.00 90.44 93 PRO A O 1
ATOM 695 N N . PRO A 1 94 ? -14.242 -8.147 12.471 1.00 94.25 94 PRO A N 1
ATOM 696 C CA . PRO A 1 94 ? -13.042 -7.432 12.043 1.00 94.25 94 PRO A CA 1
ATOM 697 C C . PRO A 1 94 ? -12.495 -6.561 13.177 1.00 94.25 94 PRO A C 1
ATOM 699 O O . PRO A 1 94 ? -13.208 -6.218 14.127 1.00 94.25 94 PRO A O 1
ATOM 702 N N . TYR A 1 95 ? -11.226 -6.164 13.077 1.00 94.69 95 TYR A N 1
ATOM 703 C CA . TYR A 1 95 ? -10.636 -5.249 14.054 1.00 94.69 95 TYR A CA 1
ATOM 704 C C . TYR A 1 95 ? -11.379 -3.907 14.092 1.00 94.69 95 TYR A C 1
ATOM 706 O O . TYR A 1 95 ? -11.576 -3.274 13.058 1.00 94.69 95 TYR A O 1
ATOM 714 N N . CYS A 1 96 ? -11.706 -3.422 15.291 1.00 93.88 96 CYS A N 1
ATOM 715 C CA . CYS A 1 96 ? -12.310 -2.110 15.511 1.00 93.88 96 CYS A CA 1
ATOM 716 C C . CYS A 1 96 ? -11.578 -1.336 16.610 1.00 93.88 96 CYS A C 1
ATOM 718 O O . CYS A 1 96 ? -11.142 -1.902 17.614 1.00 93.88 96 CYS A O 1
ATOM 720 N N . ALA A 1 97 ? -11.498 -0.015 16.463 1.00 92.25 97 ALA A N 1
ATOM 721 C CA . ALA A 1 97 ? -10.840 0.850 17.436 1.00 92.25 97 ALA A CA 1
ATOM 722 C C . ALA A 1 97 ? -11.746 1.195 18.644 1.00 92.25 97 ALA A C 1
ATOM 724 O O . ALA A 1 97 ? -12.317 2.283 18.668 1.00 92.25 97 ALA A O 1
ATOM 725 N N . ALA A 1 98 ? -11.863 0.290 19.636 1.00 78.12 98 ALA A N 1
ATOM 726 C CA . ALA A 1 98 ? -11.913 0.536 21.102 1.00 78.12 98 ALA A CA 1
ATOM 727 C C . ALA A 1 98 ? -12.337 -0.719 21.915 1.00 78.12 98 ALA A C 1
ATOM 729 O O . ALA A 1 98 ? -13.383 -1.301 21.646 1.00 78.12 98 ALA A O 1
ATOM 730 N N . GLY A 1 99 ? -11.575 -1.042 22.980 1.00 58.75 99 GLY A N 1
ATOM 731 C CA . GLY A 1 99 ? -11.861 -2.070 24.003 1.00 58.75 99 GLY A CA 1
ATOM 732 C C . GLY A 1 99 ? -11.500 -3.511 23.603 1.00 58.75 99 GLY A C 1
ATOM 733 O O . GLY A 1 99 ? -12.352 -4.219 23.091 1.00 58.75 99 GLY A O 1
ATOM 734 N N . ALA A 1 100 ? -10.246 -3.923 23.855 1.00 41.53 100 ALA A N 1
ATOM 735 C CA . ALA A 1 100 ? -9.606 -5.215 23.513 1.00 41.53 100 ALA A CA 1
ATOM 736 C C . ALA A 1 100 ? -10.536 -6.457 23.518 1.00 41.53 100 ALA A C 1
ATOM 738 O O . ALA A 1 100 ? -11.413 -6.577 24.370 1.00 41.53 100 ALA A O 1
ATOM 739 N N . THR A 1 101 ? -10.329 -7.499 22.697 1.00 43.84 101 THR A N 1
ATOM 740 C CA . THR A 1 101 ? -9.290 -8.568 22.809 1.00 43.84 101 THR A CA 1
ATOM 741 C C . THR A 1 101 ? -9.557 -9.646 21.699 1.00 43.84 101 THR A C 1
ATOM 743 O O . THR A 1 101 ? -10.631 -9.595 21.108 1.00 43.84 101 THR A O 1
ATOM 746 N N . PRO A 1 102 ? -8.748 -10.721 21.524 1.00 45.31 102 PRO A N 1
ATOM 747 C CA . PRO A 1 102 ? -7.549 -10.908 20.691 1.00 45.31 102 PRO A CA 1
ATOM 748 C C . PRO A 1 102 ? -7.722 -11.766 19.398 1.00 45.31 102 PRO A C 1
ATOM 750 O O . PRO A 1 102 ? -8.770 -12.331 19.112 1.00 45.31 102 PRO A O 1
ATOM 753 N N . THR A 1 103 ? -6.592 -11.868 18.687 1.00 55.12 103 THR A N 1
ATOM 754 C CA . THR A 1 103 ? -6.186 -12.531 17.422 1.00 55.12 103 THR A CA 1
ATOM 755 C C . THR A 1 103 ? -6.088 -14.080 17.447 1.00 55.12 103 THR A C 1
ATOM 757 O O . THR A 1 103 ? -5.779 -14.640 18.501 1.00 55.12 103 THR A O 1
ATOM 760 N N . PRO A 1 104 ? -6.237 -14.774 16.289 1.00 42.03 104 PRO A N 1
ATOM 761 C CA . PRO A 1 104 ? -5.203 -15.730 15.804 1.00 42.03 104 PRO A CA 1
ATOM 762 C C . PRO A 1 104 ? -4.934 -15.630 14.272 1.00 42.03 104 PRO A C 1
ATOM 764 O O . PRO A 1 104 ? -5.864 -15.448 13.500 1.00 42.03 104 PRO A O 1
ATOM 767 N N . THR A 1 105 ? -3.679 -15.470 13.815 1.00 36.53 105 THR A N 1
ATOM 768 C CA . THR A 1 105 ? -2.627 -16.446 13.390 1.00 36.53 105 THR A CA 1
ATOM 769 C C . THR A 1 105 ? -2.743 -16.928 11.924 1.00 36.53 105 THR A C 1
ATOM 771 O O . THR A 1 105 ? -3.610 -17.753 11.638 1.00 36.53 105 THR A O 1
ATOM 774 N N . PRO A 1 106 ? -1.835 -16.513 11.009 1.00 38.03 106 PRO A N 1
ATOM 775 C CA . PRO A 1 106 ? -1.847 -16.962 9.616 1.00 38.03 106 PRO A CA 1
ATOM 776 C C . PRO A 1 106 ? -1.223 -18.349 9.422 1.00 38.03 106 PRO A C 1
ATOM 778 O O . PRO A 1 106 ? -0.251 -18.722 10.079 1.00 38.03 106 PRO A O 1
ATOM 781 N N . THR A 1 107 ? -1.741 -19.080 8.433 1.00 38.38 107 THR A N 1
ATOM 782 C CA . THR A 1 107 ? -1.102 -20.273 7.858 1.00 38.38 107 THR A CA 1
ATOM 783 C C . THR A 1 107 ? -0.725 -19.978 6.405 1.00 38.38 107 THR A C 1
ATOM 785 O O . THR A 1 107 ? -1.627 -19.834 5.581 1.00 38.38 107 THR A O 1
ATOM 788 N N . PRO A 1 108 ? 0.563 -19.891 6.031 1.00 44.50 108 PRO A N 1
ATOM 789 C CA . PRO A 1 108 ? 0.945 -19.966 4.628 1.00 44.50 108 PRO A CA 1
ATOM 790 C C . PRO A 1 108 ? 1.071 -21.428 4.177 1.00 44.50 108 PRO A C 1
ATOM 792 O O . PRO A 1 108 ? 1.720 -22.246 4.827 1.00 44.50 108 PRO A O 1
ATOM 795 N N . THR A 1 109 ? 0.480 -21.730 3.023 1.00 38.12 109 THR A N 1
ATOM 796 C CA . THR A 1 109 ? 0.765 -22.937 2.236 1.00 38.12 109 THR A CA 1
ATOM 797 C C 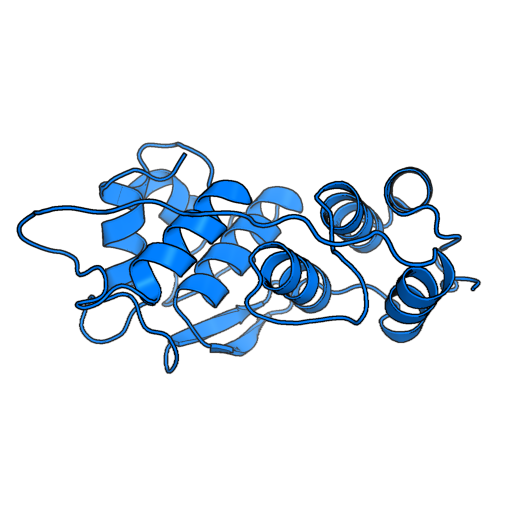. THR A 1 109 ? 1.603 -22.512 1.028 1.00 38.12 109 THR A C 1
ATOM 799 O O . THR A 1 109 ? 1.115 -21.691 0.256 1.00 38.12 109 THR A O 1
ATOM 802 N N . PRO A 1 110 ? 2.827 -23.026 0.821 1.00 46.53 110 PRO A N 1
ATOM 803 C CA . PRO A 1 110 ? 3.561 -22.789 -0.420 1.00 46.53 110 PRO A CA 1
ATOM 804 C C . PRO A 1 110 ? 3.102 -23.762 -1.517 1.00 46.53 110 PRO A C 1
ATOM 806 O O . PRO A 1 110 ? 3.026 -24.968 -1.283 1.00 46.53 110 PRO A O 1
ATOM 809 N N . THR A 1 111 ? 2.827 -23.258 -2.724 1.00 39.72 111 THR A N 1
ATOM 810 C CA . THR A 1 111 ? 2.674 -24.073 -3.949 1.00 39.72 111 THR A CA 1
ATOM 811 C C . THR A 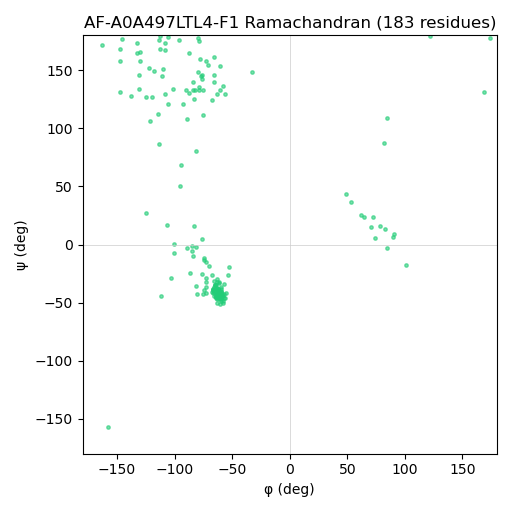1 111 ? 3.157 -23.273 -5.173 1.00 39.72 111 THR A C 1
ATOM 813 O O . THR A 1 111 ? 3.199 -22.052 -5.118 1.00 39.72 111 THR A O 1
ATOM 816 N N . PRO A 1 112 ? 3.528 -23.959 -6.265 1.00 42.75 112 PRO A N 1
ATOM 817 C CA . PRO A 1 112 ? 4.843 -23.945 -6.896 1.00 42.75 112 PRO A CA 1
ATOM 818 C C . PRO A 1 112 ? 5.156 -22.705 -7.763 1.00 42.75 112 PRO A C 1
ATOM 820 O O . PRO A 1 112 ? 4.283 -22.050 -8.321 1.00 42.75 112 PRO A O 1
ATOM 823 N N . THR A 1 113 ? 6.453 -22.488 -7.967 1.00 56.84 113 THR A N 1
ATOM 824 C CA . THR A 1 113 ? 7.082 -21.462 -8.813 1.00 56.84 113 THR A CA 1
ATOM 825 C C . THR A 1 113 ? 6.628 -21.493 -10.287 1.00 56.84 113 THR A C 1
ATOM 827 O O . THR A 1 113 ? 6.766 -22.545 -10.920 1.00 56.84 113 THR A O 1
ATOM 830 N N . PRO A 1 114 ? 6.202 -20.358 -10.887 1.00 45.97 114 PRO A N 1
ATOM 831 C CA . PRO A 1 114 ? 6.053 -20.234 -12.334 1.00 45.97 114 PRO A CA 1
ATOM 832 C C . PRO A 1 114 ? 7.034 -19.232 -12.986 1.00 45.97 114 PRO A C 1
ATOM 834 O O . PRO A 1 114 ? 7.884 -18.609 -12.355 1.00 45.97 114 PRO A O 1
ATOM 837 N N . VAL A 1 115 ? 6.940 -19.188 -14.314 1.00 52.50 115 VAL A N 1
ATOM 838 C CA . VAL A 1 115 ? 7.956 -18.885 -15.335 1.00 52.50 115 VAL A CA 1
ATOM 839 C C . VAL A 1 115 ? 8.288 -17.379 -15.463 1.00 52.50 115 VAL A C 1
ATOM 841 O O . VAL A 1 115 ? 7.370 -16.562 -15.445 1.00 52.50 115 VAL A O 1
ATOM 844 N N . PRO A 1 116 ? 9.562 -16.985 -15.705 1.00 58.34 116 PRO A N 1
ATOM 845 C CA . PRO A 1 116 ? 10.005 -15.583 -15.848 1.00 58.34 116 PRO A CA 1
ATOM 846 C C . PRO A 1 116 ? 9.242 -14.716 -16.871 1.00 58.34 116 PRO A C 1
ATOM 848 O O . PRO A 1 116 ? 9.307 -13.491 -16.804 1.00 58.34 116 PRO A O 1
ATOM 851 N N . THR A 1 117 ? 8.524 -15.324 -17.819 1.00 75.88 117 THR A N 1
ATOM 852 C CA . THR A 1 117 ? 7.908 -14.627 -18.956 1.00 75.88 117 THR A CA 1
ATOM 853 C C . THR A 1 117 ? 6.654 -13.834 -18.577 1.00 75.88 117 THR A C 1
ATOM 855 O O . THR A 1 117 ? 6.518 -12.693 -19.007 1.00 75.88 117 THR A O 1
ATOM 858 N N . GLU A 1 118 ? 5.751 -14.370 -17.747 1.00 86.00 118 GLU A N 1
ATOM 859 C CA . GLU A 1 118 ? 4.480 -13.687 -17.425 1.00 86.00 118 GLU A CA 1
ATOM 860 C C . GLU A 1 118 ? 4.701 -12.400 -16.623 1.00 86.00 118 GLU A C 1
ATOM 862 O O . GLU A 1 118 ? 4.087 -11.367 -16.897 1.00 86.00 118 GLU A O 1
ATOM 867 N N . LYS A 1 119 ? 5.663 -12.435 -15.698 1.00 91.12 119 LYS A N 1
ATOM 868 C CA . LYS A 1 119 ? 6.070 -11.277 -14.905 1.00 91.12 119 LYS A CA 1
ATOM 869 C C . LYS A 1 119 ? 6.571 -10.123 -15.778 1.00 91.12 119 LYS A C 1
ATOM 871 O O . LYS A 1 119 ? 6.142 -8.984 -15.606 1.00 91.12 119 LYS A O 1
ATOM 876 N N . CYS A 1 120 ? 7.461 -10.391 -16.734 1.00 92.50 120 CYS A N 1
ATOM 877 C CA . CYS A 1 120 ? 8.006 -9.323 -17.575 1.00 92.50 120 CYS A CA 1
ATOM 878 C C . CYS A 1 120 ? 6.987 -8.796 -18.596 1.00 92.50 120 CYS A C 1
ATOM 880 O O . CYS A 1 120 ? 7.002 -7.600 -18.891 1.00 92.50 120 CYS A O 1
ATOM 882 N N . VAL A 1 121 ? 6.037 -9.629 -19.049 1.00 92.69 121 VAL A N 1
ATOM 883 C CA . VAL A 1 121 ? 4.854 -9.158 -19.797 1.00 92.69 121 VAL A CA 1
ATOM 884 C C . VAL A 1 121 ? 4.045 -8.171 -18.959 1.00 92.69 121 VAL A C 1
ATOM 886 O O . VAL A 1 121 ? 3.659 -7.113 -19.458 1.00 92.69 121 VAL A O 1
ATOM 889 N N . TRP A 1 122 ? 3.801 -8.487 -17.686 1.00 94.12 122 TRP A N 1
ATOM 890 C CA . TRP A 1 122 ? 3.033 -7.621 -16.796 1.00 94.12 122 TRP A CA 1
ATOM 891 C C . TRP A 1 122 ? 3.690 -6.247 -16.620 1.00 94.12 122 TRP A C 1
ATOM 893 O O . TRP A 1 122 ? 3.008 -5.234 -16.787 1.00 94.12 122 TRP A O 1
ATOM 903 N N . PHE A 1 123 ? 5.007 -6.203 -16.375 1.00 94.56 123 PHE A N 1
ATOM 904 C CA . PHE A 1 123 ? 5.759 -4.945 -16.269 1.00 94.56 123 PHE A CA 1
ATOM 905 C C . PHE A 1 123 ? 5.751 -4.152 -17.582 1.00 94.56 123 PHE A C 1
ATOM 907 O O . PHE A 1 123 ? 5.584 -2.935 -17.562 1.00 94.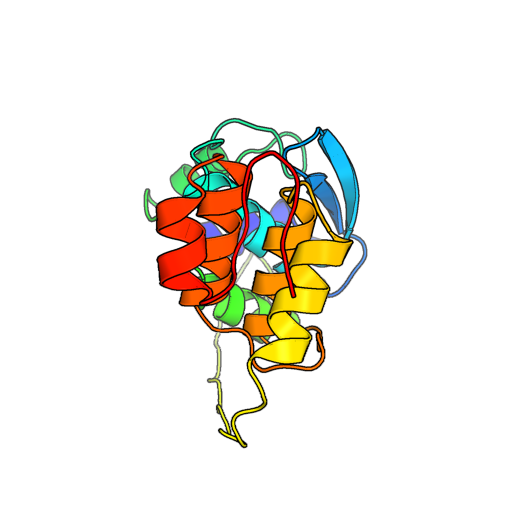56 123 PHE A O 1
ATOM 914 N N . SER A 1 124 ? 5.890 -4.830 -18.727 1.00 94.19 124 SER A N 1
ATOM 915 C CA . SER A 1 124 ? 5.854 -4.185 -20.046 1.00 94.19 124 SER A CA 1
ATOM 916 C C . SER A 1 124 ? 4.503 -3.524 -20.333 1.00 94.19 124 SER A C 1
ATOM 918 O O . SER A 1 124 ? 4.455 -2.372 -20.763 1.00 94.19 124 SER A O 1
ATOM 920 N N . ASN A 1 125 ? 3.399 -4.199 -20.002 1.00 94.69 125 ASN A N 1
ATOM 921 C CA . ASN A 1 125 ? 2.044 -3.688 -20.229 1.00 94.69 125 ASN A CA 1
ATOM 922 C C . ASN A 1 125 ? 1.659 -2.504 -19.326 1.00 94.69 125 ASN A C 1
ATOM 924 O O . ASN A 1 125 ? 0.702 -1.797 -19.635 1.00 94.69 125 ASN A O 1
ATOM 928 N N . ARG A 1 126 ? 2.379 -2.296 -18.220 1.00 95.19 126 ARG A N 1
ATOM 929 C CA . ARG A 1 126 ? 2.149 -1.216 -17.247 1.00 95.19 126 ARG A CA 1
ATOM 930 C C . ARG A 1 126 ? 3.193 -0.112 -17.334 1.00 95.19 126 ARG A C 1
ATOM 932 O O . ARG A 1 126 ? 3.353 0.665 -16.406 1.00 95.19 126 ARG A O 1
ATOM 939 N N . TRP A 1 127 ? 3.944 -0.045 -18.429 1.00 94.69 127 TRP A N 1
ATOM 940 C CA . TRP A 1 127 ? 4.982 0.964 -18.567 1.00 94.69 127 TRP A CA 1
ATOM 941 C C . TRP A 1 127 ? 4.407 2.342 -18.951 1.00 94.69 127 TRP A C 1
ATOM 943 O O . TRP A 1 127 ? 3.665 2.428 -19.934 1.00 94.69 127 TRP A O 1
ATOM 953 N N . PRO A 1 128 ? 4.808 3.444 -18.286 1.00 95.25 128 PRO A N 1
ATOM 954 C CA . PRO A 1 128 ? 5.684 3.501 -17.113 1.00 95.25 128 PRO A CA 1
ATOM 955 C C . PRO A 1 128 ? 4.960 3.095 -15.822 1.00 95.25 128 PRO A C 1
ATOM 957 O O . PRO A 1 128 ? 3.791 3.424 -15.655 1.00 95.25 128 PRO A O 1
ATOM 960 N N . ILE A 1 129 ? 5.688 2.439 -14.910 1.00 96.94 129 ILE A N 1
ATOM 961 C CA . ILE A 1 129 ? 5.148 1.962 -13.627 1.00 96.94 129 ILE A CA 1
ATOM 962 C C . ILE A 1 129 ? 4.679 3.135 -12.765 1.00 96.94 129 ILE A C 1
ATOM 964 O O . ILE A 1 129 ? 5.448 4.071 -12.528 1.00 96.94 129 ILE A O 1
ATOM 968 N N . MET A 1 130 ? 3.447 3.038 -12.268 1.00 96.69 130 MET A N 1
ATOM 969 C CA . MET A 1 130 ? 2.801 3.991 -11.363 1.00 96.69 130 MET A CA 1
ATOM 970 C C . MET A 1 130 ? 2.657 3.417 -9.953 1.00 96.69 130 MET A C 1
ATOM 972 O O . MET A 1 130 ? 2.804 2.212 -9.732 1.00 96.69 130 MET A O 1
ATOM 976 N N . SER A 1 131 ? 2.330 4.266 -8.976 1.00 94.69 131 SER A N 1
ATOM 977 C CA . SER A 1 131 ? 2.157 3.805 -7.593 1.00 94.69 131 SER A CA 1
ATOM 978 C C . SER A 1 131 ? 1.024 2.777 -7.439 1.00 94.69 131 SER A C 1
ATOM 980 O O . SER A 1 131 ? 1.153 1.829 -6.662 1.00 94.69 131 SER A O 1
ATOM 982 N N . ALA A 1 132 ? -0.034 2.892 -8.249 1.00 93.62 132 ALA A N 1
ATOM 983 C CA . ALA A 1 132 ? -1.114 1.909 -8.329 1.00 93.62 132 ALA A CA 1
ATOM 984 C C . ALA A 1 132 ? -0.646 0.522 -8.829 1.00 93.62 132 ALA A C 1
ATOM 986 O O . ALA A 1 132 ? -1.179 -0.498 -8.401 1.00 93.62 132 ALA A O 1
ATOM 987 N N . ASP A 1 133 ? 0.388 0.450 -9.671 1.00 97.12 133 ASP A N 1
ATOM 988 C CA . ASP A 1 133 ? 0.946 -0.834 -10.115 1.00 97.12 133 ASP A CA 1
ATOM 989 C C . ASP A 1 133 ? 1.766 -1.496 -8.997 1.00 97.12 133 ASP A C 1
ATOM 991 O O . ASP A 1 133 ? 1.697 -2.706 -8.788 1.00 97.12 133 ASP A O 1
ATOM 995 N N . ILE A 1 134 ? 2.523 -0.709 -8.225 1.00 97.25 134 ILE A N 1
ATOM 996 C CA . ILE A 1 134 ? 3.239 -1.219 -7.041 1.00 97.25 134 ILE A CA 1
ATOM 997 C C . ILE A 1 134 ? 2.229 -1.740 -6.010 1.00 97.25 134 ILE A C 1
ATOM 999 O O . ILE A 1 134 ? 2.434 -2.784 -5.393 1.00 97.25 134 ILE A O 1
ATOM 1003 N N . MET A 1 135 ? 1.113 -1.032 -5.864 1.00 93.50 135 MET A N 1
ATOM 1004 C CA . MET A 1 135 ? -0.005 -1.406 -5.013 1.00 93.50 135 MET A CA 1
ATOM 1005 C C . MET A 1 135 ? -0.625 -2.761 -5.413 1.00 93.50 135 MET A C 1
ATOM 1007 O O . MET A 1 135 ? -0.820 -3.610 -4.542 1.00 93.50 135 MET A O 1
ATOM 1011 N N . ASP A 1 136 ? -0.850 -3.014 -6.710 1.00 96.00 136 ASP A N 1
ATOM 1012 C CA . ASP A 1 136 ? -1.283 -4.328 -7.221 1.00 96.00 136 ASP A CA 1
ATOM 1013 C C . ASP A 1 136 ? -0.317 -5.451 -6.793 1.00 96.00 136 ASP A C 1
ATOM 1015 O O . ASP A 1 136 ? -0.749 -6.531 -6.385 1.00 96.00 136 ASP A O 1
ATOM 1019 N N . LEU A 1 137 ? 0.998 -5.204 -6.841 1.00 96.25 137 LEU A N 1
ATOM 1020 C CA . LEU A 1 137 ? 2.003 -6.184 -6.412 1.00 96.25 137 LEU A CA 1
ATOM 1021 C C . LEU A 1 137 ? 1.928 -6.458 -4.903 1.00 96.25 137 LEU A C 1
ATOM 1023 O O . LEU A 1 137 ? 2.018 -7.615 -4.495 1.00 96.25 137 LEU A O 1
ATOM 1027 N N . VAL A 1 138 ? 1.723 -5.431 -4.071 1.00 95.00 138 VAL A N 1
ATOM 1028 C CA . VAL A 1 138 ? 1.545 -5.617 -2.619 1.00 95.00 138 VAL A CA 1
ATOM 1029 C C . VAL A 1 138 ? 0.276 -6.424 -2.325 1.00 95.00 138 VAL A C 1
ATOM 1031 O O . VAL A 1 138 ? 0.331 -7.373 -1.544 1.00 95.00 138 VAL A O 1
ATOM 1034 N N . LYS A 1 139 ? -0.844 -6.117 -2.992 1.00 91.19 139 LYS A N 1
ATOM 1035 C CA . LYS A 1 139 ? -2.092 -6.893 -2.878 1.00 91.19 139 LYS A CA 1
ATOM 1036 C C . LYS A 1 139 ? -1.906 -8.357 -3.268 1.00 91.19 139 LYS A C 1
ATOM 1038 O O . LYS A 1 139 ? -2.395 -9.260 -2.591 1.00 91.19 139 LYS A O 1
ATOM 1043 N N . ALA A 1 140 ? -1.187 -8.604 -4.360 1.00 92.31 140 ALA A N 1
ATOM 1044 C CA . ALA A 1 140 ? -0.902 -9.955 -4.822 1.00 92.31 140 ALA A CA 1
ATOM 1045 C C . ALA A 1 140 ? 0.003 -10.719 -3.846 1.00 92.31 140 ALA A C 1
ATOM 1047 O O . ALA A 1 140 ? -0.239 -11.893 -3.579 1.00 92.31 140 ALA A O 1
ATOM 1048 N N . TYR A 1 141 ? 1.000 -10.043 -3.265 1.00 92.25 141 TYR A N 1
ATOM 1049 C CA . TYR A 1 141 ? 1.889 -10.613 -2.251 1.00 92.25 141 TYR A CA 1
ATOM 1050 C C . TYR A 1 141 ? 1.133 -11.091 -1.005 1.00 92.25 141 TYR A C 1
ATOM 1052 O O . TYR A 1 141 ? 1.419 -12.166 -0.480 1.00 92.25 141 TYR A O 1
ATOM 1060 N N . VAL A 1 142 ? 0.138 -10.325 -0.543 1.00 89.19 142 VAL A N 1
ATOM 1061 C CA . VAL A 1 142 ? -0.684 -10.713 0.618 1.00 89.19 142 VAL A CA 1
ATOM 1062 C C . VAL A 1 142 ? -1.804 -11.703 0.272 1.00 89.19 142 VAL A C 1
ATOM 1064 O O . VAL A 1 142 ? -2.497 -12.173 1.170 1.00 89.19 142 VAL A O 1
ATOM 1067 N N . GLY A 1 143 ? -1.957 -12.068 -1.006 1.00 87.00 143 GLY A N 1
ATOM 1068 C CA . GLY A 1 143 ? -2.946 -13.040 -1.475 1.00 87.00 143 GLY A CA 1
ATOM 1069 C C . GLY A 1 143 ? -4.348 -12.471 -1.695 1.00 87.00 143 GLY A C 1
ATOM 1070 O O . GLY A 1 143 ? -5.288 -13.244 -1.859 1.00 87.00 143 GLY A O 1
ATOM 1071 N N . GLU A 1 144 ? -4.499 -11.144 -1.719 1.00 86.62 144 GLU A N 1
ATOM 1072 C CA . GLU A 1 144 ? -5.787 -10.491 -1.978 1.00 86.62 144 GLU A CA 1
ATOM 1073 C C . GLU A 1 144 ? -6.198 -10.618 -3.454 1.00 86.62 144 GLU A C 1
ATOM 1075 O O . GLU A 1 144 ? -7.370 -10.812 -3.775 1.00 86.62 144 GLU A O 1
ATOM 1080 N N . ILE A 1 145 ? -5.224 -10.546 -4.367 1.00 89.81 145 ILE A N 1
ATOM 1081 C CA . ILE A 1 145 ? -5.434 -10.722 -5.809 1.00 89.81 145 ILE A CA 1
ATOM 1082 C C . ILE A 1 145 ? -4.441 -11.734 -6.387 1.00 89.81 145 ILE A C 1
ATOM 1084 O O . ILE A 1 145 ? -3.435 -12.075 -5.772 1.00 89.81 145 ILE A O 1
ATOM 1088 N N . THR A 1 146 ? -4.698 -12.210 -7.606 1.00 91.12 146 THR A N 1
ATOM 1089 C CA . THR A 1 146 ? -3.774 -13.080 -8.348 1.00 91.12 146 THR A CA 1
ATOM 1090 C C . THR A 1 146 ? -3.365 -12.404 -9.650 1.00 91.12 146 THR A C 1
ATOM 1092 O O . THR A 1 146 ? -4.226 -12.023 -10.440 1.00 91.12 146 THR A O 1
ATOM 1095 N N . LEU A 1 147 ? -2.056 -12.281 -9.893 1.00 90.25 147 LEU A N 1
ATOM 1096 C CA . LEU A 1 147 ? -1.513 -11.658 -11.111 1.00 90.25 147 LEU A CA 1
ATOM 1097 C C . LEU A 1 147 ? -1.039 -12.668 -12.169 1.00 90.25 147 LEU A C 1
ATOM 1099 O O . LEU A 1 147 ? -0.580 -12.268 -13.234 1.00 90.25 147 LEU A O 1
ATOM 1103 N N . GLY A 1 148 ? -1.174 -13.968 -11.895 1.00 86.44 148 GLY A N 1
ATOM 1104 C CA . GLY A 1 148 ? -0.709 -15.060 -12.763 1.00 86.44 148 GLY A CA 1
ATOM 1105 C C . GLY A 1 148 ? 0.615 -15.678 -12.309 1.00 86.44 148 GLY A C 1
ATOM 1106 O O . GLY A 1 148 ? 0.888 -16.830 -12.623 1.00 86.44 148 GLY A O 1
ATOM 1107 N N . TRP A 1 149 ? 1.379 -14.983 -11.461 1.00 87.25 149 TRP A N 1
ATOM 1108 C CA . TRP A 1 149 ? 2.571 -15.520 -10.802 1.00 87.25 149 TRP A CA 1
ATOM 1109 C C . TRP A 1 149 ? 2.582 -15.202 -9.301 1.00 87.25 149 TRP A C 1
ATOM 1111 O O . TRP A 1 149 ? 1.831 -14.348 -8.824 1.00 87.25 149 TRP A O 1
ATOM 1121 N N . GLU A 1 150 ? 3.437 -15.904 -8.556 1.00 87.75 150 GLU A N 1
ATOM 1122 C CA . GLU A 1 150 ? 3.697 -15.621 -7.143 1.00 87.75 150 GLU A CA 1
ATOM 1123 C C . GLU A 1 150 ? 4.574 -14.369 -7.027 1.00 87.75 150 GLU A C 1
ATOM 1125 O O . GLU A 1 150 ? 5.744 -14.381 -7.417 1.00 87.75 150 GLU A O 1
ATOM 1130 N N . VAL A 1 151 ? 4.003 -13.279 -6.515 1.00 92.19 151 VAL A N 1
ATOM 1131 C CA . VAL A 1 151 ? 4.740 -12.032 -6.294 1.00 92.19 151 VAL A CA 1
ATOM 1132 C C . VAL A 1 151 ? 5.638 -12.180 -5.074 1.00 92.19 151 VAL A C 1
ATOM 1134 O O . VAL A 1 151 ? 5.186 -12.608 -4.017 1.00 92.19 151 VAL A O 1
ATOM 1137 N N . CYS A 1 152 ? 6.901 -11.777 -5.201 1.00 91.69 152 CYS A N 1
ATOM 1138 C CA . CYS A 1 152 ? 7.837 -11.710 -4.082 1.00 91.69 152 CYS A CA 1
ATOM 1139 C C . CYS A 1 152 ? 8.231 -10.264 -3.741 1.00 91.69 152 CYS A C 1
ATOM 1141 O O . CYS A 1 152 ? 8.022 -9.332 -4.519 1.00 91.69 152 CYS A O 1
ATOM 1143 N N . VAL A 1 153 ? 8.880 -10.073 -2.586 1.00 90.06 153 VAL A N 1
ATOM 1144 C CA . VAL A 1 153 ? 9.380 -8.754 -2.153 1.00 90.06 153 VAL A CA 1
ATOM 1145 C C . VAL A 1 153 ? 10.337 -8.138 -3.181 1.00 90.06 153 VAL A C 1
ATOM 1147 O O . VAL A 1 153 ? 10.326 -6.923 -3.374 1.00 90.06 153 VAL A O 1
ATOM 1150 N N . ALA A 1 154 ? 11.137 -8.951 -3.882 1.00 92.69 154 ALA A N 1
ATOM 1151 C CA . ALA A 1 154 ? 12.029 -8.451 -4.927 1.00 92.69 154 ALA A CA 1
ATOM 1152 C C . ALA A 1 154 ? 11.253 -7.849 -6.111 1.00 92.69 154 ALA A C 1
ATOM 1154 O O . ALA A 1 154 ? 11.674 -6.827 -6.644 1.00 92.69 154 ALA A O 1
ATOM 1155 N N . ASP A 1 155 ? 10.090 -8.399 -6.471 1.00 95.38 155 ASP A N 1
ATOM 1156 C CA . ASP A 1 155 ? 9.259 -7.838 -7.541 1.00 95.38 155 ASP A CA 1
ATOM 1157 C C . ASP A 1 155 ? 8.694 -6.464 -7.142 1.00 95.38 155 ASP A C 1
ATOM 1159 O O . ASP A 1 155 ? 8.742 -5.525 -7.937 1.00 95.38 155 ASP A O 1
ATOM 1163 N N . ILE A 1 156 ? 8.246 -6.317 -5.888 1.00 96.75 156 ILE A N 1
ATOM 1164 C CA . ILE A 1 156 ? 7.757 -5.045 -5.329 1.00 96.75 156 ILE A CA 1
ATOM 1165 C C . ILE A 1 156 ? 8.881 -3.998 -5.306 1.00 96.75 156 ILE A C 1
ATOM 1167 O O . ILE A 1 156 ? 8.713 -2.890 -5.813 1.00 96.75 156 ILE A O 1
ATOM 1171 N N . MET A 1 157 ? 10.056 -4.347 -4.772 1.00 95.25 157 MET A N 1
ATOM 1172 C CA . MET A 1 157 ? 11.215 -3.441 -4.720 1.00 95.25 157 MET A CA 1
ATOM 1173 C C . MET A 1 157 ? 11.752 -3.105 -6.117 1.00 95.25 157 MET A C 1
ATOM 1175 O O . MET A 1 157 ? 12.252 -2.003 -6.366 1.00 95.25 157 MET A O 1
ATOM 1179 N N . GLY A 1 158 ? 11.625 -4.044 -7.053 1.00 96.56 158 GLY A N 1
ATOM 1180 C CA . GLY A 1 158 ? 11.938 -3.830 -8.453 1.00 96.56 158 GLY A CA 1
ATOM 1181 C C . GLY A 1 158 ? 10.998 -2.814 -9.103 1.00 96.56 158 GLY A C 1
ATOM 1182 O O . GLY A 1 158 ? 11.463 -1.885 -9.761 1.00 96.56 158 GLY A O 1
ATOM 1183 N N . ALA A 1 159 ? 9.694 -2.918 -8.838 1.00 97.38 159 ALA A N 1
ATOM 1184 C CA . ALA A 1 159 ? 8.692 -1.948 -9.278 1.00 97.38 159 ALA A CA 1
ATOM 1185 C C . ALA A 1 159 ? 8.915 -0.552 -8.674 1.00 97.38 159 ALA A C 1
ATOM 1187 O O . ALA A 1 159 ? 8.870 0.440 -9.400 1.00 97.38 159 ALA A O 1
ATOM 1188 N N . VAL A 1 160 ? 9.245 -0.473 -7.378 1.00 97.31 160 VAL A N 1
ATOM 1189 C CA . VAL A 1 160 ? 9.670 0.772 -6.707 1.00 97.31 160 VAL A CA 1
ATOM 1190 C C . VAL A 1 160 ? 10.874 1.384 -7.424 1.00 97.31 160 VAL A C 1
ATOM 1192 O O . VAL A 1 160 ? 10.878 2.576 -7.731 1.00 97.31 160 VAL A O 1
ATOM 1195 N N . SER A 1 161 ? 11.874 0.567 -7.762 1.00 96.81 161 SER A N 1
ATOM 1196 C CA . SER A 1 161 ? 13.043 1.025 -8.519 1.00 96.81 161 SER A CA 1
ATOM 1197 C C . SER A 1 161 ? 12.643 1.569 -9.896 1.00 96.81 161 SER A C 1
ATOM 1199 O O . SER A 1 161 ? 13.123 2.629 -10.295 1.00 96.81 161 SER A O 1
ATOM 1201 N N . TYR A 1 162 ? 11.731 0.906 -10.613 1.00 97.56 162 TYR A N 1
ATOM 1202 C CA . TYR A 1 162 ? 11.227 1.391 -11.902 1.00 97.56 162 TYR A CA 1
ATOM 1203 C C . TYR A 1 162 ? 10.462 2.711 -11.795 1.00 97.56 162 TYR A C 1
ATOM 1205 O O . TYR A 1 162 ? 10.733 3.618 -12.584 1.00 97.56 162 TYR A O 1
ATOM 1213 N N . TYR A 1 163 ? 9.591 2.857 -10.797 1.00 97.06 163 TYR A N 1
ATOM 1214 C CA . TYR A 1 163 ? 8.890 4.109 -10.498 1.00 97.06 163 TYR A CA 1
ATOM 1215 C C . TYR A 1 163 ? 9.874 5.263 -10.237 1.00 97.06 163 TYR A C 1
ATOM 1217 O O . TYR A 1 163 ? 9.746 6.354 -10.795 1.00 97.06 163 TYR A O 1
ATOM 1225 N N . LEU A 1 164 ? 10.942 4.994 -9.478 1.00 96.31 164 LEU A N 1
ATOM 1226 C CA . LEU A 1 164 ? 12.031 5.940 -9.208 1.00 96.31 164 LEU A CA 1
ATOM 1227 C C . LEU A 1 164 ? 13.011 6.121 -10.385 1.00 96.31 164 LEU A C 1
ATOM 1229 O O . LEU A 1 164 ? 14.009 6.832 -10.250 1.00 96.31 164 LEU A O 1
ATOM 1233 N N . LYS A 1 165 ? 12.747 5.502 -11.545 1.00 96.38 165 LYS A N 1
ATOM 1234 C CA . LYS A 1 165 ? 13.591 5.526 -12.757 1.00 96.38 165 LYS A CA 1
ATOM 1235 C C . LYS A 1 165 ? 14.989 4.922 -12.559 1.00 96.38 165 LYS A C 1
ATOM 1237 O O . LYS A 1 165 ? 15.926 5.239 -13.291 1.00 96.38 165 LYS A O 1
ATOM 1242 N N . GLN A 1 166 ? 15.130 4.021 -11.592 1.00 96.62 166 GLN A N 1
ATOM 1243 C CA . GLN A 1 166 ? 16.340 3.261 -11.278 1.00 96.62 166 GLN A CA 1
ATOM 1244 C C . GLN A 1 166 ? 16.315 1.900 -11.992 1.00 96.62 166 GLN A C 1
ATOM 1246 O O . GLN A 1 166 ? 16.173 0.844 -11.376 1.00 96.62 166 GLN A O 1
ATOM 1251 N N . TYR A 1 167 ? 16.420 1.920 -13.323 1.00 94.75 167 TYR A N 1
ATOM 1252 C CA . TYR A 1 167 ? 16.159 0.738 -14.154 1.00 94.75 167 TYR A CA 1
ATOM 1253 C C . TYR A 1 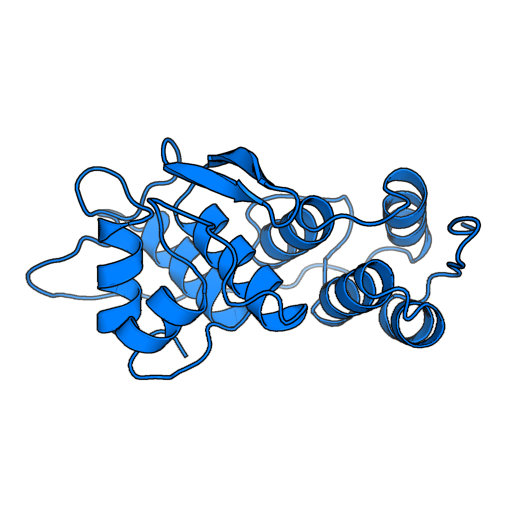167 ? 17.115 -0.432 -13.904 1.00 94.75 167 TYR A C 1
ATOM 1255 O O . TYR A 1 167 ? 16.674 -1.574 -13.908 1.00 94.75 167 TYR A O 1
ATOM 1263 N N . GLU A 1 168 ? 18.400 -0.176 -13.648 1.00 94.31 168 GLU A N 1
ATOM 1264 C CA . GLU A 1 168 ? 19.372 -1.246 -13.372 1.00 94.31 168 GLU A CA 1
ATOM 1265 C C . GLU A 1 168 ? 19.036 -2.004 -12.082 1.00 94.31 168 GLU A C 1
ATOM 1267 O O . GLU A 1 168 ? 18.993 -3.235 -12.085 1.00 94.31 168 GLU A O 1
ATOM 1272 N N . SER A 1 169 ? 18.719 -1.278 -11.004 1.00 93.88 169 SER A N 1
ATOM 1273 C CA . SER A 1 169 ? 18.254 -1.868 -9.745 1.00 93.88 169 SER A CA 1
ATOM 1274 C C . SER A 1 169 ? 16.971 -2.668 -9.953 1.00 93.88 169 SER A C 1
ATOM 1276 O O . SER A 1 169 ? 16.877 -3.810 -9.508 1.00 93.88 169 SER A O 1
ATOM 1278 N N . GLY A 1 170 ? 16.008 -2.106 -10.693 1.00 94.75 170 GLY A N 1
ATOM 1279 C CA . GLY A 1 170 ? 14.756 -2.792 -11.001 1.00 94.75 170 GLY A CA 1
ATOM 1280 C C . GLY A 1 170 ? 14.962 -4.071 -11.816 1.00 94.75 170 GLY A C 1
ATOM 1281 O O . GLY A 1 170 ? 14.387 -5.104 -11.486 1.00 94.75 170 GLY A O 1
ATOM 1282 N N . ASN A 1 171 ? 15.838 -4.046 -12.822 1.00 93.25 171 ASN A N 1
ATOM 1283 C CA . ASN A 1 171 ? 16.173 -5.216 -13.640 1.00 93.25 171 ASN A CA 1
ATOM 1284 C C . ASN A 1 171 ? 16.871 -6.302 -12.814 1.00 93.25 171 ASN A C 1
ATOM 1286 O O . ASN A 1 171 ? 16.563 -7.481 -12.962 1.00 93.25 171 ASN A O 1
ATOM 1290 N N . SER A 1 172 ? 17.770 -5.911 -11.907 1.00 93.94 172 SER A N 1
ATOM 1291 C CA . SER A 1 172 ? 18.453 -6.835 -10.993 1.00 93.94 172 SER A CA 1
ATOM 1292 C C . SER A 1 172 ? 17.477 -7.548 -10.048 1.00 93.94 172 SER A C 1
ATOM 1294 O O . SER A 1 172 ? 17.622 -8.739 -9.782 1.00 93.94 172 SER A O 1
ATOM 1296 N N . LEU A 1 173 ? 16.457 -6.833 -9.566 1.00 93.38 173 LEU A N 1
ATOM 1297 C CA . LEU A 1 173 ? 15.476 -7.357 -8.615 1.00 93.38 173 LEU A CA 1
ATOM 1298 C C . LEU A 1 173 ? 14.379 -8.193 -9.284 1.00 93.38 173 LEU A C 1
ATOM 1300 O O . LEU A 1 173 ? 14.011 -9.249 -8.776 1.00 93.38 173 LEU A O 1
ATOM 1304 N N . THR A 1 174 ? 13.859 -7.740 -10.426 1.00 92.81 174 THR A N 1
ATOM 1305 C CA . THR A 1 174 ? 12.765 -8.433 -11.126 1.00 92.81 174 THR A CA 1
ATOM 1306 C C . THR A 1 174 ? 13.263 -9.521 -12.077 1.00 92.81 174 THR A C 1
ATOM 1308 O O . THR A 1 174 ? 12.519 -10.450 -12.387 1.00 92.81 174 THR A O 1
ATOM 1311 N N . GLY A 1 175 ? 14.500 -9.429 -12.570 1.00 91.75 175 GLY A N 1
ATOM 1312 C CA . GLY A 1 175 ? 14.992 -10.242 -13.684 1.00 91.75 175 GLY A CA 1
ATOM 1313 C C . GLY A 1 175 ? 14.444 -9.823 -15.056 1.00 91.75 175 GLY A C 1
ATOM 1314 O O . GLY A 1 175 ? 14.710 -10.509 -16.041 1.00 91.75 175 GLY A O 1
ATOM 1315 N N . CYS A 1 176 ? 13.690 -8.722 -15.143 1.00 92.75 176 CYS A N 1
ATOM 1316 C CA . CYS A 1 176 ? 13.203 -8.165 -16.404 1.00 92.75 176 CYS A CA 1
ATOM 1317 C C . CYS A 1 176 ? 14.213 -7.191 -17.025 1.00 92.75 176 CYS A C 1
ATOM 1319 O O . CYS A 1 176 ? 15.155 -6.741 -16.377 1.00 92.75 176 CYS A O 1
ATOM 1321 N N . SER A 1 177 ? 14.021 -6.862 -18.306 1.00 94.19 177 SER A N 1
ATOM 1322 C CA . SER A 1 177 ? 14.873 -5.917 -19.039 1.00 94.19 177 SER A CA 1
ATOM 1323 C C . SER A 1 177 ? 14.095 -4.655 -19.403 1.00 94.19 177 SER A C 1
ATOM 1325 O O . SER A 1 177 ? 13.538 -4.545 -20.493 1.00 94.19 177 SER A O 1
ATOM 1327 N N . CYS A 1 178 ? 14.060 -3.695 -18.483 1.00 94.38 178 CYS A N 1
ATOM 1328 C CA . CYS A 1 178 ? 13.383 -2.414 -18.649 1.00 94.38 178 CYS A CA 1
ATOM 1329 C C . CYS A 1 178 ? 14.369 -1.248 -18.775 1.00 94.38 178 CYS A C 1
ATOM 1331 O O . CYS A 1 178 ? 15.482 -1.273 -18.246 1.00 94.38 178 CYS A O 1
ATOM 1333 N N . SER A 1 179 ? 13.941 -0.212 -19.489 1.00 95.00 179 SER A N 1
ATOM 1334 C CA . SER A 1 179 ? 14.659 1.048 -19.693 1.00 95.00 179 SER A CA 1
ATOM 1335 C C . SER A 1 179 ? 13.657 2.197 -19.778 1.00 95.00 179 SER A C 1
ATOM 1337 O O . SER A 1 179 ? 12.455 1.960 -19.836 1.00 95.00 179 SER A O 1
ATOM 1339 N N . SER A 1 180 ? 14.121 3.443 -19.895 1.00 91.19 180 SER A N 1
ATOM 1340 C CA . SER A 1 180 ? 13.224 4.587 -20.121 1.00 91.19 180 SER A CA 1
ATOM 1341 C C . SER A 1 180 ? 12.293 4.422 -21.333 1.00 91.19 180 SER A C 1
ATOM 1343 O O . SER A 1 180 ? 11.214 5.008 -21.342 1.00 91.19 180 SER A O 1
ATOM 1345 N N . GLY A 1 181 ? 12.686 3.622 -22.333 1.00 90.44 181 GLY A N 1
ATOM 1346 C CA . GLY A 1 181 ? 11.896 3.336 -23.533 1.00 90.44 181 GLY A CA 1
ATOM 1347 C C . GLY A 1 181 ? 10.872 2.204 -23.397 1.00 90.44 181 GLY A C 1
ATOM 1348 O O . GLY A 1 181 ? 10.174 1.936 -24.369 1.00 90.44 181 GLY A O 1
ATOM 1349 N N . GLY A 1 182 ? 10.781 1.540 -22.239 1.00 90.94 182 GLY A N 1
ATOM 1350 C CA . GLY A 1 182 ? 9.896 0.393 -22.011 1.00 90.94 182 GLY A CA 1
ATOM 1351 C C . GLY A 1 182 ? 10.630 -0.875 -21.577 1.00 90.94 182 GLY A C 1
ATOM 1352 O O . GLY A 1 182 ? 11.861 -0.893 -21.461 1.00 90.94 182 GLY A O 1
ATOM 1353 N N . CYS A 1 183 ? 9.856 -1.938 -21.341 1.00 90.19 183 CYS A N 1
ATOM 1354 C CA . CYS A 1 183 ? 10.361 -3.267 -21.000 1.00 90.19 183 CYS A CA 1
ATOM 1355 C C . CYS A 1 183 ? 10.333 -4.214 -22.199 1.00 90.19 183 CYS A C 1
ATOM 1357 O O . CYS A 1 183 ? 9.317 -4.330 -22.887 1.00 90.19 183 CYS A O 1
ATOM 1359 N N . VAL A 1 184 ? 11.440 -4.927 -22.393 1.00 85.88 184 VAL A N 1
ATOM 1360 C CA . VAL A 1 184 ? 11.565 -6.030 -23.345 1.00 85.88 184 VAL A CA 1
ATOM 1361 C C . VAL A 1 184 ? 11.196 -7.329 -22.630 1.00 85.88 184 VAL A C 1
ATOM 1363 O O . VAL A 1 184 ? 11.652 -7.568 -21.507 1.00 85.88 184 VAL A O 1
ATOM 1366 N N . VAL A 1 185 ? 10.358 -8.133 -23.282 1.00 79.88 185 VAL A N 1
ATOM 1367 C CA . VAL A 1 185 ? 9.879 -9.441 -22.813 1.00 79.88 185 VAL A CA 1
ATOM 1368 C C . VAL A 1 185 ? 10.537 -10.546 -23.624 1.00 79.88 185 VAL A C 1
ATOM 1370 O O . VAL A 1 185 ? 10.601 -10.382 -24.864 1.00 79.88 185 VAL A O 1
#

Radius of gyration: 16.56 Å; Cα contacts (8 Å, |Δi|>4): 316; chains: 1; bounding box: 37×38×48 Å

Secondary structure (DSSP, 8-state):
---HHHHHHHHHHSSBTTB--SS-EEEE-TT--EEEE-HHHHHHHHHHHHHHT-TTS--BTTB-HHHHHHHTTTPPP-HHHHHHHHHHHHSSSPPBSSS----------------HHHHHHHHHHTPSP-HHHHHHHHHHHTTSS--SS---HHHHHHHHHHHTT-HHHHHHHH--EEETTEEE-

Solvent-accessible surface area (backbone atoms only — not comparable to full-atom values): 10227 Å² total; per-residue (Å²): 83,75,38,70,48,28,54,36,48,40,8,61,56,32,27,55,96,32,15,34,22,83,53,85,25,65,33,34,41,88,89,66,51,80,48,74,33,23,25,42,50,50,46,37,47,38,31,52,27,57,75,72,68,50,30,78,50,57,33,33,82,90,32,24,38,53,58,47,24,57,48,20,76,65,35,56,67,41,78,68,41,32,41,53,44,41,56,36,31,73,34,90,76,40,45,58,63,76,81,90,86,90,88,86,87,91,81,90,79,90,79,82,92,75,67,79,61,64,61,27,46,52,53,33,77,45,59,79,53,46,62,65,56,40,36,53,41,49,38,28,53,63,63,78,45,84,81,89,59,86,54,48,71,45,45,40,55,10,42,48,24,43,54,72,67,37,32,69,63,12,22,70,44,55,72,37,53,48,48,99,90,42,45,58,114